Protein AF-A0A0W0GAF7-F1 (afdb_monomer)

Mean predicted aligned error: 12.38 Å

Radius of gyration: 29.53 Å; Cα contacts (8 Å, |Δi|>4): 89; chains: 1; bounding box: 97×41×94 Å

Foldseek 3Di:
DPPVVVVVVVVVVVCVVVVVVVVVLVVLLVVLVVLLVVLCVVLVVVCVQVPDDPVVVVVVVVVVCVPDVPLVVVLVVLVVVLVVVQVVQQVVQWDDDDPPDPDPDTDGDGDLVSVLVSLVVVLVSVVVVVVVVVVVVVVVCVVVCVVCVVPDPPPPDDLVLVVLCCVLVVVLVVVLSVLSVVLSVCSVPDDDPVSSSSVSVSVSSVSNSVSSNVVSNVDSVCDDPDPPGVVVVVVVVVVVVVVVVVVPDPPDDDDDPDDDDDDDDD

Organism: Moniliophthora roreri (NCBI:txid221103)

Structure (mmCIF, N/CA/C/O backbone):
data_AF-A0A0W0GAF7-F1
#
_entry.id   AF-A0A0W0GAF7-F1
#
loop_
_atom_site.group_PDB
_atom_site.id
_atom_site.type_symbol
_atom_site.label_atom_id
_atom_site.label_alt_id
_atom_site.label_comp_id
_atom_site.label_asym_id
_atom_site.label_entity_id
_atom_site.label_seq_id
_atom_site.pdbx_PDB_ins_code
_atom_site.Cartn_x
_atom_site.Cartn_y
_atom_site.Cartn_z
_atom_site.occupancy
_atom_site.B_iso_or_equiv
_atom_site.auth_seq_id
_atom_site.auth_comp_id
_atom_site.auth_asym_id
_atom_site.auth_atom_id
_atom_site.pdbx_PDB_model_num
ATOM 1 N N . MET A 1 1 ? 19.551 -4.944 -51.261 1.00 59.09 1 MET A N 1
ATOM 2 C CA . MET A 1 1 ? 18.229 -5.094 -50.608 1.00 59.09 1 MET A CA 1
ATOM 3 C C . MET A 1 1 ? 18.148 -6.245 -49.596 1.00 59.09 1 MET A C 1
ATOM 5 O O . MET A 1 1 ? 17.250 -6.201 -48.776 1.00 59.09 1 MET A O 1
ATOM 9 N N . SER A 1 2 ? 19.070 -7.224 -49.579 1.00 66.44 2 SER A N 1
ATOM 10 C CA . SER A 1 2 ? 19.041 -8.341 -48.607 1.00 66.44 2 SER A CA 1
ATOM 11 C C . SER A 1 2 ? 19.572 -8.003 -47.202 1.00 66.44 2 SER A C 1
ATOM 13 O O . SER A 1 2 ? 19.164 -8.640 -46.242 1.00 66.44 2 SER A O 1
ATOM 15 N N . ALA A 1 3 ? 20.449 -7.002 -47.063 1.00 67.88 3 ALA A N 1
ATOM 16 C CA . ALA A 1 3 ? 21.105 -6.692 -45.785 1.00 67.88 3 ALA A CA 1
ATOM 17 C C . ALA A 1 3 ? 20.158 -6.105 -44.715 1.00 67.88 3 ALA A C 1
ATOM 19 O O . ALA A 1 3 ? 20.381 -6.297 -43.530 1.00 67.88 3 ALA A O 1
ATOM 20 N N . ASN A 1 4 ? 19.058 -5.452 -45.110 1.00 72.56 4 ASN A N 1
ATOM 21 C CA . ASN A 1 4 ? 18.148 -4.804 -44.155 1.00 72.56 4 ASN A CA 1
ATOM 22 C C . ASN A 1 4 ? 17.212 -5.794 -43.432 1.00 72.56 4 ASN A C 1
ATOM 24 O O . ASN A 1 4 ? 16.549 -5.408 -42.474 1.00 72.56 4 ASN A O 1
ATOM 28 N N . ASN A 1 5 ? 17.110 -7.048 -43.890 1.00 77.19 5 ASN A N 1
ATOM 29 C CA . ASN A 1 5 ? 16.205 -8.030 -43.284 1.00 77.19 5 ASN A CA 1
ATOM 30 C C . ASN A 1 5 ? 16.832 -8.773 -42.098 1.00 77.19 5 ASN A C 1
ATOM 32 O O . ASN A 1 5 ? 16.107 -9.091 -41.158 1.00 77.19 5 ASN A O 1
ATOM 36 N N . GLU A 1 6 ? 18.144 -9.019 -42.105 1.00 81.56 6 GLU A N 1
ATOM 37 C CA . GLU A 1 6 ? 18.820 -9.695 -40.988 1.00 81.56 6 GLU A CA 1
ATOM 38 C C . GLU A 1 6 ? 18.827 -8.817 -39.725 1.00 81.56 6 GLU A C 1
ATOM 40 O O . GLU A 1 6 ? 18.439 -9.292 -38.655 1.00 81.56 6 GLU A O 1
ATOM 45 N N . ASP A 1 7 ? 19.106 -7.515 -39.855 1.00 82.44 7 ASP A N 1
ATOM 46 C CA . ASP A 1 7 ? 19.084 -6.575 -38.720 1.00 82.44 7 ASP A CA 1
ATOM 47 C C . ASP A 1 7 ? 17.707 -6.498 -38.038 1.00 82.44 7 ASP A C 1
ATOM 49 O O . ASP A 1 7 ? 17.604 -6.493 -36.809 1.00 82.44 7 ASP A O 1
ATOM 53 N N . ASN A 1 8 ? 16.619 -6.521 -38.813 1.00 82.62 8 ASN A N 1
ATOM 54 C CA . ASN A 1 8 ? 15.265 -6.465 -38.257 1.00 82.62 8 ASN A CA 1
ATOM 55 C C . ASN A 1 8 ? 14.912 -7.718 -37.440 1.00 82.62 8 ASN A C 1
ATOM 57 O O . ASN A 1 8 ? 14.190 -7.621 -36.445 1.00 82.62 8 ASN A O 1
ATOM 61 N N . THR A 1 9 ? 15.421 -8.892 -37.828 1.00 86.12 9 THR A N 1
ATOM 62 C CA . THR A 1 9 ? 15.160 -10.132 -37.079 1.00 86.12 9 THR A CA 1
ATOM 63 C C . THR A 1 9 ? 15.840 -10.133 -35.712 1.00 86.12 9 THR A C 1
ATOM 65 O O . THR A 1 9 ? 15.199 -10.495 -34.724 1.00 86.12 9 THR A O 1
ATOM 68 N N . ALA A 1 10 ? 17.075 -9.630 -35.622 1.00 87.25 10 ALA A N 1
ATOM 69 C CA . ALA A 1 10 ? 17.793 -9.508 -34.355 1.00 87.25 10 ALA A CA 1
ATOM 70 C C . ALA A 1 10 ? 17.092 -8.536 -33.389 1.00 87.25 10 ALA A C 1
ATOM 72 O O . ALA A 1 10 ? 16.919 -8.843 -32.206 1.00 87.25 10 ALA A O 1
ATOM 73 N N . VAL A 1 11 ? 16.610 -7.395 -33.898 1.00 83.69 11 VAL A N 1
ATOM 74 C CA . VAL A 1 11 ? 15.857 -6.413 -33.098 1.00 83.69 11 VAL A CA 1
ATOM 75 C C . VAL A 1 11 ? 14.548 -7.007 -32.570 1.00 83.69 11 VAL A C 1
ATOM 77 O O . VAL A 1 11 ? 14.232 -6.852 -31.390 1.00 83.69 11 VAL A O 1
ATOM 80 N N . MET A 1 12 ? 13.799 -7.733 -33.405 1.00 82.50 12 MET A N 1
ATOM 81 C CA . MET A 1 12 ? 12.549 -8.378 -32.981 1.00 82.50 12 MET A CA 1
ATOM 82 C C . MET A 1 12 ? 12.784 -9.457 -31.918 1.00 82.50 12 MET A C 1
ATOM 84 O O . MET A 1 12 ? 12.006 -9.568 -30.967 1.00 82.50 12 MET A O 1
ATOM 88 N N . GLN A 1 13 ? 13.876 -10.215 -32.037 1.00 89.19 13 GLN A N 1
ATOM 89 C CA . GLN A 1 13 ? 14.226 -11.258 -31.075 1.00 89.19 13 GLN A CA 1
ATOM 90 C C . GLN A 1 13 ? 14.638 -10.671 -29.715 1.00 89.19 13 GLN A C 1
ATOM 92 O O . GLN A 1 13 ? 14.292 -11.233 -28.675 1.00 89.19 13 GLN A O 1
ATOM 97 N N . ALA A 1 14 ? 15.287 -9.503 -29.707 1.00 84.56 14 ALA A N 1
ATOM 98 C CA . ALA A 1 14 ? 15.596 -8.762 -28.484 1.00 84.56 14 ALA A CA 1
ATOM 99 C C . ALA A 1 14 ? 14.354 -8.114 -27.835 1.00 84.56 14 ALA A C 1
ATOM 101 O O . ALA A 1 14 ? 14.299 -7.966 -26.614 1.00 84.56 14 ALA A O 1
ATOM 102 N N . LEU A 1 15 ? 13.341 -7.744 -28.628 1.00 82.94 15 LEU A N 1
ATOM 103 C CA . LEU A 1 15 ? 12.139 -7.057 -28.142 1.00 82.94 15 LEU A CA 1
ATOM 104 C C . LEU A 1 15 ? 11.087 -8.011 -27.548 1.00 82.94 15 LEU A C 1
ATOM 106 O O . LEU A 1 15 ? 10.334 -7.622 -26.651 1.00 82.94 15 LEU A O 1
ATOM 110 N N . ALA A 1 16 ? 11.045 -9.261 -28.011 1.00 87.31 16 ALA A N 1
ATOM 111 C CA . ALA A 1 16 ? 10.107 -10.283 -27.543 1.00 87.31 16 ALA A CA 1
ATOM 112 C C . ALA A 1 16 ? 10.025 -10.431 -26.002 1.00 87.31 16 ALA A C 1
ATOM 114 O O . ALA A 1 16 ? 8.915 -10.326 -25.468 1.00 87.31 16 ALA A O 1
ATOM 115 N N . PRO A 1 17 ? 11.138 -10.598 -25.251 1.00 85.75 17 PRO A N 1
ATOM 116 C CA . PRO A 1 17 ? 11.069 -10.742 -23.794 1.00 85.75 17 PRO A CA 1
ATOM 117 C C . PRO A 1 17 ? 10.555 -9.476 -23.096 1.00 85.75 17 PRO A C 1
ATOM 119 O O . PRO A 1 17 ? 9.851 -9.562 -22.090 1.00 85.75 17 PRO A O 1
ATOM 122 N N . VAL A 1 18 ? 10.851 -8.293 -23.644 1.00 80.56 18 VAL A N 1
ATOM 123 C CA . VAL A 1 18 ? 10.368 -7.015 -23.100 1.00 80.56 18 VAL A CA 1
ATOM 124 C C . VAL A 1 18 ? 8.848 -6.927 -23.238 1.00 80.56 18 VAL A C 1
ATOM 126 O O . VAL A 1 18 ? 8.156 -6.573 -22.283 1.00 80.56 18 VAL A O 1
ATOM 129 N N . ILE A 1 19 ? 8.305 -7.305 -24.398 1.00 82.75 19 ILE A N 1
ATOM 130 C CA . ILE A 1 19 ? 6.856 -7.305 -24.639 1.00 82.75 19 ILE A CA 1
ATOM 131 C C . ILE A 1 19 ? 6.140 -8.272 -23.688 1.00 82.75 19 ILE A C 1
ATOM 133 O O . ILE A 1 19 ? 5.105 -7.906 -23.123 1.00 82.75 19 ILE A O 1
ATOM 137 N N . GLU A 1 20 ? 6.674 -9.477 -23.467 1.00 85.62 20 GLU A N 1
ATOM 138 C CA . GLU A 1 20 ? 6.085 -10.419 -22.504 1.00 85.62 20 GLU A CA 1
ATOM 139 C C . GLU A 1 20 ? 6.064 -9.862 -21.079 1.00 85.62 20 GLU A C 1
ATOM 141 O O . GLU A 1 20 ? 5.025 -9.923 -20.413 1.00 85.62 20 GLU A O 1
ATOM 146 N N . GLN A 1 21 ? 7.160 -9.240 -20.633 1.00 80.88 21 GLN A N 1
ATOM 147 C CA . GLN A 1 21 ? 7.213 -8.589 -19.323 1.00 80.88 21 GLN A CA 1
ATOM 148 C C . GLN A 1 21 ? 6.141 -7.500 -19.186 1.00 80.88 21 GLN A C 1
ATOM 150 O O . GLN A 1 21 ? 5.447 -7.440 -18.168 1.00 80.88 21 GLN A O 1
ATOM 155 N N . PHE A 1 22 ? 5.935 -6.677 -20.217 1.00 78.19 22 PHE A N 1
ATOM 156 C CA . PHE A 1 22 ? 4.883 -5.655 -20.206 1.00 78.19 22 PHE A CA 1
ATOM 157 C C . PHE A 1 22 ? 3.475 -6.247 -20.146 1.00 78.19 22 PHE A C 1
ATOM 159 O O . PHE A 1 22 ? 2.631 -5.744 -19.397 1.00 78.19 22 PHE A O 1
ATOM 166 N N . ARG A 1 23 ? 3.205 -7.320 -20.899 1.00 82.00 23 ARG A N 1
ATOM 167 C CA . ARG A 1 23 ? 1.908 -8.010 -20.830 1.00 82.00 23 ARG A CA 1
ATOM 168 C C . ARG A 1 23 ? 1.657 -8.531 -19.421 1.00 82.00 23 ARG A C 1
ATOM 170 O O . ARG A 1 23 ? 0.571 -8.307 -18.891 1.00 82.00 23 ARG A O 1
ATOM 177 N N . LEU A 1 24 ? 2.664 -9.134 -18.792 1.00 80.44 24 LEU A N 1
ATOM 178 C CA . LEU A 1 24 ? 2.569 -9.627 -17.420 1.00 80.44 24 LEU A CA 1
ATOM 179 C C . LEU A 1 24 ? 2.264 -8.492 -16.433 1.00 80.44 24 LEU A C 1
ATOM 181 O O . LEU A 1 24 ? 1.328 -8.611 -15.643 1.00 80.44 24 LEU A O 1
ATOM 185 N N . VAL A 1 25 ? 2.968 -7.359 -16.518 1.00 76.62 25 VAL A N 1
ATOM 186 C CA . VAL A 1 25 ? 2.702 -6.182 -15.665 1.00 76.62 25 VAL A CA 1
ATOM 187 C C . VAL A 1 25 ? 1.272 -5.665 -15.854 1.00 76.62 25 VAL A C 1
ATOM 189 O O . VAL A 1 25 ? 0.593 -5.362 -14.871 1.00 76.62 25 VAL A O 1
ATOM 192 N N . ASN A 1 26 ? 0.787 -5.585 -17.094 1.00 77.88 26 ASN A N 1
ATOM 193 C CA . ASN A 1 26 ? -0.573 -5.127 -17.379 1.00 77.88 26 ASN A CA 1
ATOM 194 C C . ASN A 1 26 ? -1.633 -6.087 -16.828 1.00 77.88 26 A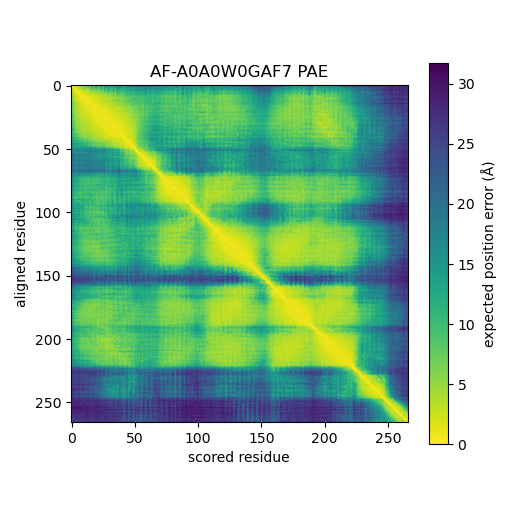SN A C 1
ATOM 196 O O . ASN A 1 26 ? -2.579 -5.631 -16.186 1.00 77.88 26 ASN A O 1
ATOM 200 N N . TYR A 1 27 ? -1.455 -7.401 -16.994 1.00 83.00 27 TYR A N 1
ATOM 201 C CA . TYR A 1 27 ? -2.353 -8.391 -16.395 1.00 83.00 27 TYR A CA 1
ATOM 202 C C . TYR A 1 27 ? -2.365 -8.300 -14.870 1.00 83.00 27 TYR A C 1
ATOM 204 O O . TYR A 1 27 ? -3.435 -8.317 -14.267 1.00 83.00 27 TYR A O 1
ATOM 212 N N . MET A 1 28 ? -1.200 -8.120 -14.247 1.00 79.00 28 MET A N 1
ATOM 213 C CA . MET A 1 28 ? -1.080 -7.960 -12.798 1.00 79.00 28 MET A CA 1
ATOM 214 C C . MET A 1 28 ? -1.778 -6.694 -12.287 1.00 79.00 28 MET A C 1
ATOM 216 O O . MET A 1 28 ? -2.444 -6.728 -11.253 1.00 79.00 28 MET A O 1
ATOM 220 N N . ARG A 1 29 ? -1.694 -5.582 -13.028 1.00 75.69 29 ARG A N 1
ATOM 221 C CA . ARG A 1 29 ? -2.433 -4.349 -12.707 1.00 75.69 29 ARG A CA 1
ATOM 222 C C . ARG A 1 29 ? -3.939 -4.546 -12.813 1.00 75.69 29 ARG A C 1
ATOM 224 O O . ARG A 1 29 ? -4.655 -4.154 -11.898 1.00 75.69 29 ARG A O 1
ATOM 231 N N . ILE A 1 30 ? -4.412 -5.168 -13.892 1.00 79.44 30 ILE A N 1
ATOM 232 C CA . ILE A 1 30 ? -5.839 -5.460 -14.078 1.00 79.44 30 ILE A CA 1
ATOM 233 C C . ILE A 1 30 ? -6.334 -6.395 -12.969 1.00 79.44 30 ILE A C 1
ATOM 235 O O . ILE A 1 30 ? -7.378 -6.130 -12.382 1.00 79.44 30 ILE A O 1
ATOM 239 N N . ALA A 1 31 ? -5.566 -7.432 -12.622 1.00 83.94 31 ALA A N 1
ATOM 240 C CA . ALA A 1 31 ? -5.897 -8.353 -11.537 1.00 83.94 31 ALA A CA 1
ATOM 241 C C . ALA A 1 31 ? -5.992 -7.637 -10.182 1.00 83.94 31 ALA A C 1
ATOM 243 O O . ALA A 1 31 ? -6.938 -7.860 -9.432 1.00 83.94 31 ALA A O 1
ATOM 244 N N . ALA A 1 32 ? -5.060 -6.735 -9.877 1.00 75.69 32 ALA A N 1
ATOM 245 C CA . ALA A 1 32 ? -5.105 -5.953 -8.647 1.00 75.69 32 ALA A CA 1
ATOM 246 C C . ALA A 1 32 ? -6.282 -4.965 -8.608 1.00 75.69 32 ALA A C 1
ATOM 248 O O . ALA A 1 32 ? -6.920 -4.822 -7.567 1.00 75.69 32 ALA A O 1
ATOM 249 N N . VAL A 1 33 ? -6.606 -4.314 -9.731 1.00 75.81 33 VAL A N 1
ATOM 250 C CA . VAL A 1 33 ? -7.801 -3.461 -9.842 1.00 75.81 33 VAL A CA 1
ATOM 251 C C . VAL A 1 33 ? -9.069 -4.293 -9.670 1.00 75.81 33 VAL A C 1
ATOM 253 O O . VAL A 1 33 ? -9.976 -3.866 -8.965 1.00 75.81 33 VAL A O 1
ATOM 256 N N . ALA A 1 34 ? -9.123 -5.493 -10.249 1.00 84.69 34 ALA A N 1
ATOM 257 C CA . ALA A 1 34 ? -10.242 -6.410 -10.076 1.00 84.69 34 ALA A CA 1
ATOM 258 C C . ALA A 1 34 ? -10.380 -6.877 -8.619 1.00 84.69 34 ALA A C 1
ATOM 260 O O . ALA A 1 34 ? -11.492 -6.905 -8.103 1.00 84.69 34 ALA A O 1
ATOM 261 N N . LEU A 1 35 ? -9.272 -7.177 -7.931 1.00 77.31 35 LEU A N 1
ATOM 262 C CA . LEU A 1 35 ? -9.274 -7.497 -6.498 1.00 77.31 35 LEU A CA 1
ATOM 263 C C . LEU A 1 35 ? -9.774 -6.324 -5.653 1.00 77.31 35 LEU A C 1
ATOM 265 O O . LEU A 1 35 ? -10.552 -6.535 -4.730 1.00 77.31 35 LEU A O 1
ATOM 269 N N . LEU A 1 36 ? -9.360 -5.100 -5.980 1.00 74.44 36 LEU A N 1
ATOM 270 C CA . LEU A 1 36 ? -9.808 -3.894 -5.289 1.00 74.44 36 LEU A CA 1
ATOM 271 C C . LEU A 1 36 ? -11.297 -3.631 -5.546 1.00 74.44 36 LEU A C 1
ATOM 273 O O . LEU A 1 36 ? -12.041 -3.356 -4.612 1.00 74.44 36 LEU A O 1
ATOM 277 N N . ALA A 1 37 ? -11.756 -3.776 -6.789 1.00 78.25 37 ALA A N 1
ATOM 278 C CA . ALA A 1 37 ? -13.170 -3.666 -7.137 1.00 78.25 37 ALA A CA 1
ATOM 279 C C . ALA A 1 37 ? -14.010 -4.745 -6.440 1.00 78.25 37 ALA A C 1
ATOM 281 O O . ALA A 1 37 ? -15.094 -4.449 -5.945 1.00 78.25 37 ALA A O 1
ATOM 282 N N . TYR A 1 38 ? -13.497 -5.974 -6.354 1.00 82.31 38 TYR A N 1
ATOM 283 C CA . TYR A 1 38 ? -14.130 -7.064 -5.620 1.00 82.31 38 TYR A CA 1
ATOM 284 C C . TYR A 1 38 ? -14.204 -6.766 -4.119 1.00 82.31 38 TYR A C 1
ATOM 286 O O . TYR A 1 38 ? -15.260 -6.956 -3.527 1.00 82.31 38 TYR A O 1
ATOM 294 N N . ASP A 1 39 ? -13.127 -6.258 -3.511 1.00 77.06 39 ASP A N 1
ATOM 295 C CA . ASP A 1 39 ? -13.095 -5.863 -2.095 1.00 77.06 39 ASP A CA 1
ATOM 296 C C . ASP A 1 39 ? -14.105 -4.742 -1.798 1.00 77.06 39 ASP A C 1
ATOM 298 O O . ASP A 1 39 ? -14.891 -4.849 -0.857 1.00 77.06 39 ASP A O 1
ATOM 302 N N . ILE A 1 40 ? -14.170 -3.718 -2.657 1.00 75.19 40 ILE A N 1
ATOM 303 C CA . ILE A 1 40 ? -15.195 -2.668 -2.573 1.00 75.19 40 ILE A CA 1
ATOM 304 C C . ILE A 1 40 ? -16.590 -3.280 -2.693 1.00 75.19 40 ILE A C 1
ATOM 306 O O . ILE A 1 40 ? -17.456 -2.963 -1.885 1.00 75.19 40 ILE A O 1
ATOM 310 N N . TRP A 1 41 ? -16.811 -4.175 -3.659 1.00 84.88 41 TRP A N 1
ATOM 311 C CA . TRP A 1 41 ? -18.112 -4.803 -3.883 1.00 84.88 41 TRP A CA 1
ATOM 312 C C . TRP A 1 41 ? -18.583 -5.603 -2.664 1.00 84.88 41 TRP A C 1
ATOM 314 O O . TRP A 1 41 ? -19.700 -5.401 -2.195 1.00 84.88 41 TRP A O 1
ATOM 324 N N . ILE A 1 42 ? -17.741 -6.484 -2.111 1.00 79.75 42 ILE A N 1
ATOM 325 C CA . ILE A 1 42 ? -18.115 -7.293 -0.936 1.00 79.75 42 ILE A CA 1
ATOM 326 C C . ILE A 1 42 ? -18.315 -6.438 0.322 1.00 79.75 42 ILE A C 1
ATOM 328 O O . ILE A 1 42 ? -19.050 -6.834 1.227 1.00 79.75 42 ILE A O 1
ATOM 332 N N . MET A 1 43 ? -17.649 -5.283 0.403 1.00 73.06 43 MET A N 1
ATOM 333 C CA . MET A 1 43 ? -17.798 -4.341 1.513 1.00 73.06 43 MET A CA 1
ATOM 334 C C . MET A 1 43 ? -19.030 -3.460 1.355 1.00 73.06 43 MET A C 1
ATOM 336 O O . MET A 1 43 ? -19.621 -3.081 2.364 1.00 73.06 43 MET A O 1
ATOM 340 N N . PHE A 1 44 ? -19.441 -3.172 0.122 1.00 79.81 44 PHE A N 1
ATOM 341 C CA . PHE A 1 44 ? -20.529 -2.250 -0.173 1.00 79.81 44 PHE A CA 1
ATOM 342 C C . PHE A 1 44 ? -21.843 -2.674 0.491 1.00 79.81 44 PHE A C 1
ATOM 344 O O . PHE A 1 44 ? -22.485 -1.851 1.140 1.00 79.81 44 PHE A O 1
ATOM 351 N N . ASP A 1 45 ? -22.197 -3.962 0.437 1.00 79.00 45 ASP A N 1
ATOM 352 C CA . ASP A 1 45 ? -23.419 -4.479 1.074 1.00 79.00 45 ASP A CA 1
ATOM 353 C C . AS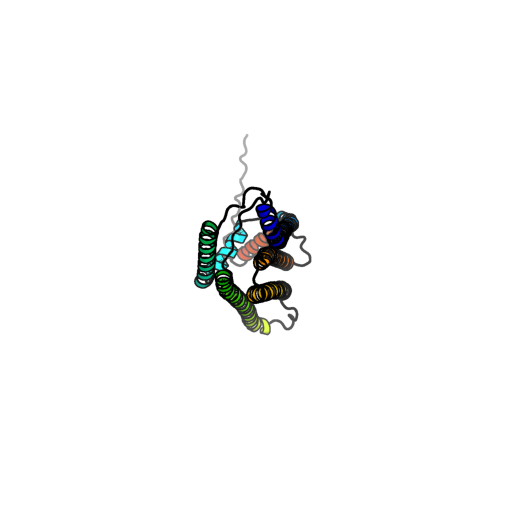P A 1 45 ? -23.397 -4.308 2.600 1.00 79.00 45 ASP A C 1
ATOM 355 O O . ASP A 1 45 ? -24.395 -3.932 3.223 1.00 79.00 45 ASP A O 1
ATOM 359 N N . LEU A 1 46 ? -22.234 -4.537 3.216 1.00 70.44 46 LEU A N 1
ATOM 360 C CA . LEU A 1 46 ? -22.050 -4.342 4.652 1.00 70.44 46 LEU A CA 1
ATOM 361 C C . LEU A 1 46 ? -22.127 -2.852 4.994 1.00 70.44 46 LEU A C 1
ATOM 363 O O . LEU A 1 46 ? -22.848 -2.474 5.913 1.00 70.44 46 LEU A O 1
ATOM 367 N N . GLU A 1 47 ? -21.430 -1.989 4.258 1.00 69.50 47 GLU A N 1
ATOM 368 C CA . GLU A 1 47 ? -21.430 -0.544 4.498 1.00 69.50 47 GLU A CA 1
ATOM 369 C C . GLU A 1 47 ? -22.806 0.093 4.310 1.00 69.50 47 GLU A C 1
ATOM 371 O O . GLU A 1 47 ? -23.183 0.957 5.107 1.00 69.50 47 GLU A O 1
ATOM 376 N N . PHE A 1 48 ? -23.579 -0.369 3.327 1.00 76.81 48 PHE A N 1
ATOM 377 C CA . PHE A 1 48 ? -24.944 0.093 3.104 1.00 76.81 48 PHE A CA 1
ATOM 378 C C . PHE A 1 48 ? -25.873 -0.349 4.240 1.00 76.81 48 PHE A C 1
ATOM 380 O O . PHE A 1 48 ? -26.633 0.461 4.774 1.00 76.81 48 PHE A O 1
ATOM 387 N N . SER A 1 49 ? -25.742 -1.599 4.700 1.00 71.38 49 SER A N 1
ATOM 388 C CA . SER A 1 49 ? -26.479 -2.097 5.869 1.00 71.38 49 SER A CA 1
ATOM 389 C C . SER A 1 49 ? -26.105 -1.353 7.159 1.00 71.38 49 SER A C 1
ATOM 391 O O . SER A 1 49 ? -26.947 -1.174 8.039 1.00 71.38 49 SER A O 1
ATOM 393 N N . TYR A 1 50 ? -24.857 -0.887 7.265 1.00 63.41 50 TYR A N 1
ATOM 394 C CA . TYR A 1 50 ? -24.358 -0.054 8.356 1.00 63.41 50 TYR A CA 1
ATOM 395 C C . TYR A 1 50 ? -24.473 1.450 8.077 1.00 63.41 50 TYR A C 1
ATOM 397 O O . TYR A 1 50 ? -23.808 2.207 8.785 1.00 63.41 50 TYR A O 1
ATOM 405 N N . GLY A 1 51 ? -25.383 1.905 7.204 1.00 63.34 51 GLY A N 1
ATOM 406 C CA . GLY A 1 51 ? -25.826 3.307 7.120 1.00 63.34 51 GLY A CA 1
ATOM 407 C C . GLY A 1 51 ? -24.663 4.284 6.988 1.00 63.34 51 GLY A C 1
ATOM 408 O O . GLY A 1 51 ? -24.242 4.949 7.934 1.00 63.34 51 GLY A O 1
ATOM 409 N N . PHE A 1 52 ? -24.105 4.330 5.788 1.00 65.75 52 PHE A N 1
ATOM 410 C CA . PHE A 1 52 ? -22.943 5.136 5.455 1.00 65.75 52 PHE A CA 1
ATOM 411 C C . PHE A 1 52 ? -23.150 6.628 5.791 1.00 65.75 52 PHE A C 1
ATOM 413 O O . PHE A 1 52 ? -23.820 7.359 5.066 1.00 65.75 52 PHE A O 1
ATOM 420 N N . SER A 1 53 ? -22.553 7.098 6.892 1.00 65.50 53 SER A N 1
ATOM 421 C CA . SER A 1 53 ? -22.485 8.522 7.231 1.00 65.50 53 SER A CA 1
ATOM 422 C C . SER A 1 53 ? -21.053 9.021 7.066 1.00 65.50 53 SER A C 1
ATOM 424 O O . SER A 1 53 ? -20.197 8.838 7.938 1.00 65.50 53 SER A O 1
ATOM 426 N N . LEU A 1 54 ? -20.802 9.677 5.930 1.00 61.47 54 LEU A N 1
ATOM 427 C CA . LEU A 1 54 ? -19.537 10.334 5.565 1.00 61.47 54 LEU A CA 1
ATOM 428 C C . LEU A 1 54 ? -18.999 11.253 6.682 1.00 61.47 54 LEU A C 1
ATOM 430 O O . LEU A 1 54 ? -17.790 11.375 6.877 1.00 61.47 54 LEU A O 1
ATOM 434 N N . SER A 1 55 ? -19.908 11.846 7.461 1.00 66.69 55 SER A N 1
ATOM 435 C CA . SER A 1 55 ? -19.611 12.714 8.605 1.00 66.69 55 SER A CA 1
ATOM 436 C C . SER A 1 55 ? -18.777 12.017 9.691 1.00 66.69 55 SER A C 1
ATOM 438 O O . SER A 1 55 ? -17.869 12.626 10.263 1.00 66.69 55 SER A O 1
ATOM 440 N N . SER A 1 56 ? -19.023 10.729 9.954 1.00 63.22 56 SER A N 1
ATOM 441 C CA . SER A 1 56 ? -18.379 10.032 11.073 1.00 63.22 56 SER A CA 1
ATOM 442 C C . SER A 1 56 ? -16.920 9.662 10.778 1.00 63.22 56 SER A C 1
ATOM 444 O O . SER A 1 56 ? -16.082 9.686 11.682 1.00 63.22 56 SER A O 1
ATOM 446 N N . TYR A 1 57 ? -16.596 9.373 9.513 1.00 61.94 57 TYR A N 1
ATOM 447 C CA . TYR A 1 57 ? -15.221 9.104 9.079 1.00 61.94 57 TYR A C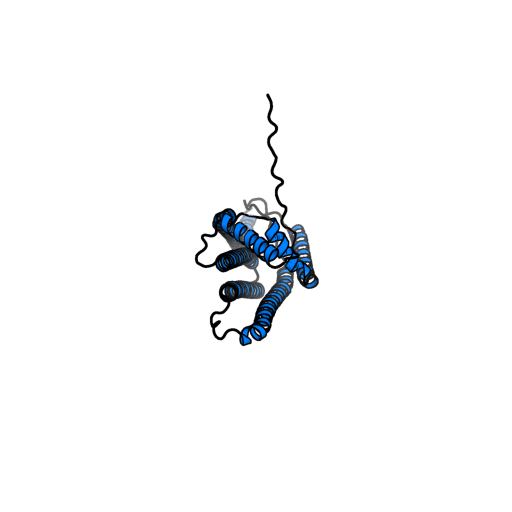A 1
ATOM 448 C C . TYR A 1 57 ? -14.362 10.366 9.096 1.00 61.94 57 TYR A C 1
ATOM 450 O O . TYR A 1 57 ? -13.235 10.328 9.589 1.00 61.94 57 TYR A O 1
ATOM 458 N N . ALA A 1 58 ? -14.910 11.491 8.626 1.00 62.22 58 ALA A N 1
ATOM 459 C CA . ALA A 1 58 ? -14.206 12.769 8.626 1.00 62.22 58 ALA A CA 1
ATOM 460 C C . ALA A 1 58 ? -13.781 13.182 10.046 1.00 62.22 58 ALA A C 1
ATOM 462 O O . ALA A 1 58 ? -12.638 13.583 10.245 1.00 62.22 58 ALA A O 1
ATOM 463 N N . SER A 1 59 ? -14.657 13.003 11.044 1.00 60.88 59 SER A N 1
ATOM 464 C CA . SER A 1 59 ? -14.357 13.332 12.446 1.00 60.88 59 SER A CA 1
ATOM 465 C C . SER A 1 59 ? -13.230 12.476 13.037 1.00 60.88 59 SER A C 1
ATOM 467 O O . SER A 1 59 ? -12.320 13.014 13.667 1.00 60.88 59 SER A O 1
ATOM 469 N N . SER A 1 60 ? -13.235 11.158 12.801 1.00 61.31 60 SER A N 1
ATOM 470 C CA . SER A 1 60 ? -12.163 10.277 13.295 1.00 61.31 60 SER A CA 1
ATOM 471 C C . SER A 1 60 ? -10.829 10.527 12.591 1.00 61.31 60 SER A C 1
ATOM 473 O O . SER A 1 60 ? -9.785 10.518 13.241 1.00 61.31 60 SER A O 1
ATOM 475 N N . PHE A 1 61 ? -10.856 10.801 11.284 1.00 56.62 61 PHE A N 1
ATOM 476 C CA . PHE A 1 61 ? -9.651 11.124 10.524 1.00 56.62 61 PHE A CA 1
ATOM 477 C C . PHE A 1 61 ? -9.045 12.459 10.978 1.00 56.62 61 PHE A C 1
ATOM 479 O O . PHE A 1 61 ? -7.848 12.534 11.250 1.00 56.62 61 PHE A O 1
ATOM 486 N N . LEU A 1 62 ? -9.880 13.487 11.167 1.00 58.41 62 LEU A N 1
ATOM 487 C CA . LEU A 1 62 ? -9.466 14.782 11.714 1.00 58.41 62 LEU A CA 1
ATOM 488 C C . LEU A 1 62 ? -8.874 14.659 13.124 1.00 58.41 62 LEU A C 1
ATOM 490 O O . LEU A 1 62 ? -7.897 15.336 13.425 1.00 58.41 62 LEU A O 1
ATOM 494 N N . PHE A 1 63 ? -9.406 13.777 13.974 1.00 59.62 63 PHE A N 1
ATOM 495 C CA . PHE A 1 63 ? -8.897 13.594 15.338 1.00 59.62 63 PHE A CA 1
ATOM 496 C C . PHE A 1 63 ? -7.484 12.987 15.373 1.00 59.62 63 PHE A C 1
ATOM 498 O O . PHE A 1 63 ? -6.644 13.400 16.176 1.00 59.62 63 PHE A O 1
ATOM 505 N N . VAL A 1 64 ? -7.200 12.040 14.472 1.00 58.47 64 VAL A N 1
ATOM 506 C CA . VAL A 1 64 ? -5.858 11.452 14.315 1.00 58.47 64 VAL A CA 1
ATOM 507 C C . VAL A 1 64 ? -4.882 12.474 13.727 1.00 58.47 64 VAL A C 1
ATOM 509 O O . VAL A 1 64 ? -3.755 12.578 14.201 1.00 58.47 64 VAL A O 1
ATOM 512 N N . VAL A 1 65 ? -5.320 13.276 12.752 1.00 57.25 65 VAL A N 1
ATOM 513 C CA . VAL A 1 65 ? -4.489 14.335 12.155 1.00 57.25 65 VAL A CA 1
ATOM 514 C C . VAL A 1 65 ? -4.205 15.465 13.150 1.00 57.25 65 VAL A C 1
ATOM 516 O O . VAL A 1 65 ? -3.122 16.036 13.129 1.00 57.25 65 VAL A O 1
ATOM 519 N N . SER A 1 66 ? -5.139 15.777 14.051 1.00 58.78 66 SER A N 1
ATOM 520 C CA . SER A 1 66 ? -5.026 16.936 14.943 1.00 58.78 66 SER A CA 1
ATOM 521 C C . SER A 1 66 ? -4.121 16.725 16.159 1.00 58.78 66 SER A C 1
ATOM 523 O O . SER A 1 66 ? -3.744 17.716 16.781 1.00 58.78 66 SER A O 1
ATOM 525 N N . THR A 1 67 ? -3.813 15.484 16.549 1.00 60.03 67 THR A N 1
ATOM 526 C CA . THR A 1 67 ? -3.094 15.229 17.811 1.00 60.03 67 THR A CA 1
ATOM 527 C C . THR A 1 67 ? -1.576 15.149 17.667 1.00 60.03 67 THR A C 1
ATOM 529 O O . THR A 1 67 ? -0.904 15.452 18.642 1.00 60.03 67 THR A O 1
ATOM 532 N N . ASP A 1 68 ? -1.042 14.846 16.477 1.00 61.53 68 ASP A N 1
ATOM 533 C CA . ASP A 1 68 ? 0.404 14.804 16.187 1.00 61.53 68 ASP A CA 1
ATOM 534 C C . ASP A 1 68 ? 0.654 15.112 14.686 1.00 61.53 68 ASP A C 1
ATOM 536 O O . ASP A 1 68 ? 1.121 14.271 13.917 1.00 61.53 68 ASP A O 1
ATOM 540 N N . ALA A 1 69 ? 0.264 16.312 14.235 1.00 62.59 69 ALA A N 1
ATOM 541 C CA . ALA A 1 69 ? 0.156 16.676 12.813 1.00 62.59 69 ALA A CA 1
ATOM 542 C C . ALA A 1 69 ? 1.490 16.789 12.045 1.00 62.59 69 ALA A C 1
ATOM 544 O O . ALA A 1 69 ? 1.491 16.748 10.816 1.00 62.59 69 ALA A O 1
ATOM 545 N N . GLU A 1 70 ? 2.626 16.942 12.728 1.00 71.81 70 GLU A N 1
ATOM 546 C CA . GLU A 1 70 ? 3.887 17.303 12.061 1.00 71.81 70 GLU A CA 1
ATOM 547 C C . GLU A 1 70 ? 4.515 16.134 11.289 1.00 71.81 70 GLU A C 1
ATOM 549 O O . GLU A 1 70 ? 4.938 16.285 10.144 1.00 71.81 70 GLU A O 1
ATOM 554 N N . ILE A 1 71 ? 4.516 14.938 11.877 1.00 71.12 71 ILE A N 1
ATOM 555 C CA . ILE A 1 71 ? 5.122 13.740 11.282 1.00 71.12 71 ILE A CA 1
ATOM 556 C C . ILE A 1 71 ? 4.368 13.252 10.025 1.00 71.12 71 ILE A C 1
ATOM 558 O O . ILE A 1 71 ? 5.023 13.011 9.006 1.00 71.12 71 ILE A O 1
ATOM 562 N N . PRO A 1 72 ? 3.022 13.111 10.020 1.00 71.31 72 PRO A N 1
ATOM 563 C CA . PRO A 1 72 ? 2.310 12.616 8.840 1.00 71.31 72 PRO A CA 1
ATOM 564 C C . PRO A 1 72 ? 2.345 13.604 7.668 1.00 71.31 72 PRO A C 1
ATOM 566 O O . PRO A 1 72 ? 2.278 13.186 6.512 1.00 71.31 72 PRO A O 1
ATOM 569 N N . LEU A 1 73 ? 2.473 14.906 7.940 1.00 77.75 73 LEU A N 1
ATOM 570 C CA . LEU A 1 73 ? 2.480 15.936 6.903 1.00 77.75 73 LEU A CA 1
ATOM 571 C C . LEU A 1 73 ? 3.811 15.964 6.141 1.00 77.75 73 LEU A C 1
ATOM 573 O O . LEU A 1 73 ? 3.807 16.127 4.921 1.00 77.75 73 LEU A O 1
ATOM 577 N N . VAL A 1 74 ? 4.932 15.716 6.827 1.00 80.81 74 VAL A N 1
ATOM 578 C CA . VAL A 1 74 ? 6.251 15.561 6.189 1.00 80.81 74 VAL A CA 1
ATOM 579 C C . VAL A 1 74 ? 6.287 14.329 5.284 1.00 80.81 74 VAL A C 1
ATOM 581 O O . VAL A 1 74 ? 6.752 14.432 4.151 1.00 80.81 74 VAL A O 1
ATOM 584 N N . ASP A 1 75 ? 5.760 13.187 5.737 1.00 77.50 75 ASP A N 1
ATOM 585 C CA . ASP A 1 75 ? 5.738 11.951 4.935 1.00 77.50 75 ASP A CA 1
ATOM 586 C C . ASP A 1 75 ? 4.818 12.094 3.707 1.00 77.50 75 ASP A C 1
ATOM 588 O O . ASP A 1 75 ? 5.172 11.702 2.593 1.00 77.50 75 ASP A O 1
ATOM 592 N N . LEU A 1 76 ? 3.669 12.762 3.875 1.00 78.88 76 LEU A N 1
ATOM 593 C CA . LEU A 1 76 ? 2.771 13.092 2.767 1.00 78.88 76 LEU A CA 1
ATOM 594 C C . LEU A 1 76 ? 3.433 14.042 1.760 1.00 78.88 76 LEU A C 1
ATOM 596 O O . LEU A 1 76 ? 3.364 13.800 0.554 1.00 78.88 76 LEU A O 1
ATOM 600 N N . ALA A 1 77 ? 4.084 15.107 2.234 1.00 83.88 77 ALA A N 1
ATOM 601 C CA . ALA A 1 77 ? 4.771 16.069 1.377 1.00 83.88 77 ALA A CA 1
ATOM 602 C C . ALA A 1 77 ? 5.945 15.423 0.627 1.00 83.88 77 ALA A C 1
ATOM 604 O O . ALA A 1 77 ? 6.101 15.648 -0.574 1.00 83.88 77 ALA A O 1
ATOM 605 N N . ALA A 1 78 ? 6.728 14.573 1.298 1.00 81.81 78 ALA A N 1
ATOM 606 C CA . ALA A 1 78 ? 7.804 13.806 0.678 1.00 81.81 78 ALA A CA 1
ATOM 607 C C . ALA A 1 78 ? 7.260 12.843 -0.389 1.00 81.81 78 ALA A C 1
ATOM 609 O O . ALA A 1 78 ? 7.764 12.819 -1.514 1.00 81.81 78 ALA A O 1
ATOM 610 N N . GLY A 1 79 ? 6.186 12.109 -0.080 1.00 79.75 79 GLY A N 1
ATOM 611 C CA . GLY A 1 79 ? 5.524 11.212 -1.027 1.00 79.75 79 GLY A CA 1
ATOM 612 C C . GLY A 1 79 ? 4.974 11.942 -2.257 1.00 79.75 79 GLY A C 1
ATOM 613 O O . GLY A 1 79 ? 5.188 11.498 -3.389 1.00 79.75 79 GLY A O 1
ATOM 614 N N . LEU A 1 80 ? 4.320 13.091 -2.057 1.00 83.06 80 LEU A N 1
ATOM 615 C CA . LEU A 1 80 ? 3.829 13.940 -3.146 1.00 83.06 80 LEU A CA 1
ATOM 616 C C . LEU A 1 80 ? 4.979 14.509 -3.981 1.00 83.06 80 LEU A C 1
ATOM 618 O O . LEU A 1 80 ? 4.923 14.444 -5.208 1.00 83.06 80 LEU A O 1
ATOM 622 N N . GLY A 1 81 ? 6.039 15.004 -3.340 1.00 87.06 81 GLY A N 1
ATOM 623 C CA . GLY A 1 81 ? 7.225 15.521 -4.021 1.00 87.06 81 GLY A CA 1
ATOM 624 C C . GLY A 1 81 ? 7.874 14.469 -4.918 1.00 87.06 81 GLY A C 1
ATOM 625 O O . GLY A 1 81 ? 8.107 14.724 -6.100 1.00 87.06 81 GLY A O 1
ATOM 626 N N . VAL A 1 82 ? 8.081 13.255 -4.399 1.00 82.25 82 VAL A N 1
ATOM 627 C CA . VAL A 1 82 ? 8.612 12.129 -5.183 1.00 82.25 82 VAL A CA 1
ATOM 628 C C . VAL A 1 82 ? 7.677 11.773 -6.341 1.00 82.25 82 VAL A C 1
ATOM 630 O O . VAL A 1 82 ? 8.147 11.586 -7.462 1.00 82.25 82 VAL A O 1
ATOM 633 N N . SER A 1 83 ? 6.362 11.724 -6.111 1.00 81.44 83 SER A N 1
ATOM 634 C CA . SER A 1 83 ? 5.374 11.433 -7.160 1.00 81.44 83 SER A CA 1
ATOM 635 C C . SER A 1 83 ? 5.413 12.458 -8.302 1.00 81.44 83 SER A C 1
ATOM 637 O O . SER A 1 83 ? 5.416 12.088 -9.481 1.00 81.44 83 SER A O 1
ATOM 639 N N . ILE A 1 84 ? 5.522 13.749 -7.970 1.00 87.31 84 ILE A N 1
ATOM 640 C CA . ILE A 1 84 ? 5.645 14.834 -8.953 1.00 87.31 84 ILE A CA 1
ATOM 641 C C . ILE A 1 84 ? 6.952 14.695 -9.739 1.00 87.31 84 ILE A C 1
ATOM 643 O O . ILE A 1 84 ? 6.925 14.725 -10.969 1.00 87.31 84 ILE A O 1
ATOM 647 N N . VAL A 1 85 ? 8.084 14.489 -9.056 1.00 88.00 85 VAL A N 1
ATOM 648 C CA . VAL A 1 85 ? 9.397 14.322 -9.705 1.00 88.00 85 VAL A CA 1
ATOM 649 C C . VAL A 1 85 ? 9.390 13.124 -10.651 1.00 88.00 85 VAL A C 1
ATOM 651 O O . VAL A 1 85 ? 9.833 13.253 -11.793 1.00 88.00 85 VAL A O 1
ATOM 654 N N . ILE A 1 86 ? 8.835 11.987 -10.221 1.00 82.19 86 ILE A N 1
ATOM 655 C CA . ILE A 1 86 ? 8.682 10.797 -11.065 1.00 82.19 86 ILE A CA 1
ATOM 656 C C . ILE A 1 86 ? 7.821 11.125 -12.284 1.00 82.19 86 ILE A C 1
ATOM 658 O O . ILE A 1 86 ? 8.223 10.811 -13.398 1.00 82.19 86 ILE A O 1
ATOM 662 N N . THR A 1 87 ? 6.683 11.800 -12.112 1.00 80.25 87 THR A N 1
ATOM 663 C CA . THR A 1 87 ? 5.790 12.156 -13.227 1.00 80.25 87 THR A CA 1
ATOM 664 C C . THR A 1 87 ? 6.483 13.062 -14.246 1.00 80.25 87 THR A C 1
ATOM 666 O O . THR A 1 87 ? 6.424 12.793 -15.446 1.00 80.25 87 THR A O 1
ATOM 669 N N . VAL A 1 88 ? 7.202 14.090 -13.785 1.00 88.44 88 VAL A N 1
ATOM 670 C CA . VAL A 1 88 ? 7.973 14.995 -14.654 1.00 88.44 88 VAL A CA 1
ATOM 671 C C . VAL A 1 88 ? 9.090 14.244 -15.382 1.00 88.44 88 VAL A C 1
ATOM 673 O O . VAL A 1 88 ? 9.336 14.493 -16.563 1.00 88.44 88 VAL A O 1
ATOM 676 N N . HIS A 1 89 ? 9.765 13.307 -14.712 1.00 84.50 89 HIS A N 1
ATOM 677 C CA . HIS A 1 89 ? 10.773 12.469 -15.357 1.00 84.50 89 HIS A CA 1
ATOM 678 C C . HIS A 1 89 ? 10.171 11.534 -16.400 1.00 84.50 89 HIS A C 1
ATOM 680 O O . HIS A 1 89 ? 10.688 11.484 -17.512 1.00 84.50 89 HIS A O 1
ATOM 686 N N . LEU A 1 90 ? 9.061 10.864 -16.083 1.00 81.25 90 LEU A N 1
ATOM 687 C CA . LEU A 1 90 ? 8.354 9.991 -17.018 1.00 81.25 90 LEU A CA 1
ATOM 688 C C . LEU A 1 90 ? 7.931 10.765 -18.269 1.00 81.25 90 LEU A C 1
ATOM 690 O O . LEU A 1 90 ? 8.155 10.289 -19.373 1.00 81.25 90 LEU A O 1
ATOM 694 N N . GLN A 1 91 ? 7.400 11.983 -18.119 1.00 84.94 91 GLN A N 1
ATOM 695 C CA . GLN A 1 91 ? 7.021 12.827 -19.258 1.00 84.94 91 GLN A CA 1
ATOM 696 C C . GLN A 1 91 ? 8.199 13.160 -20.180 1.00 84.94 91 GLN A C 1
ATOM 698 O O . GLN A 1 91 ? 8.015 13.244 -21.391 1.00 84.94 91 GLN A O 1
ATOM 703 N N . ARG A 1 92 ? 9.404 13.338 -19.628 1.00 84.94 92 ARG A N 1
ATOM 704 C CA . ARG A 1 92 ? 10.609 13.640 -20.417 1.00 84.94 92 ARG A CA 1
ATOM 705 C C . ARG A 1 92 ? 11.238 12.409 -21.067 1.00 84.94 92 ARG A C 1
ATOM 707 O O . ARG A 1 92 ? 11.968 12.57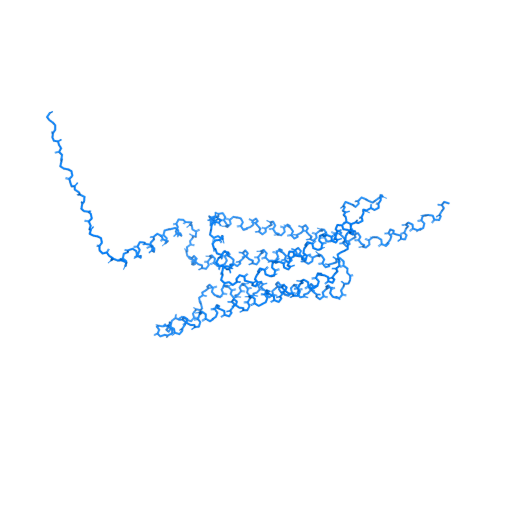1 -22.037 1.00 84.94 92 ARG A O 1
ATOM 714 N N . THR A 1 93 ? 10.994 11.210 -20.539 1.00 80.69 93 THR A N 1
ATOM 715 C CA . THR A 1 93 ? 11.585 9.957 -21.043 1.00 80.69 93 THR A CA 1
ATOM 716 C C . THR A 1 93 ? 10.632 9.125 -21.895 1.00 80.69 93 THR A C 1
ATOM 718 O O . THR A 1 93 ? 11.050 8.106 -22.447 1.00 80.69 93 THR A O 1
ATOM 721 N N . VAL A 1 94 ? 9.373 9.554 -22.048 1.00 81.94 94 VAL A N 1
ATOM 722 C CA . VAL A 1 94 ? 8.417 8.901 -22.945 1.00 81.94 94 VAL A CA 1
ATOM 723 C C . VAL A 1 94 ? 8.937 8.958 -24.375 1.00 81.94 94 VAL A C 1
ATOM 725 O O . VAL A 1 94 ? 9.001 10.014 -25.000 1.00 81.94 94 VAL A O 1
ATOM 728 N N . SER A 1 95 ? 9.262 7.785 -24.903 1.00 78.25 95 SER A N 1
ATOM 729 C CA . SER A 1 95 ? 9.536 7.595 -26.323 1.00 78.25 95 SER A CA 1
ATOM 730 C C . SER A 1 95 ? 8.295 7.007 -26.987 1.00 78.25 95 SER A C 1
ATOM 732 O O . SER A 1 95 ? 7.693 6.062 -26.467 1.00 78.25 95 SER A O 1
ATOM 734 N N . HIS A 1 96 ? 7.891 7.574 -28.127 1.00 75.31 96 HIS A N 1
ATOM 735 C CA . HIS A 1 96 ? 6.816 7.006 -28.936 1.00 75.31 96 HIS A CA 1
ATOM 736 C C . HIS A 1 96 ? 7.227 5.623 -29.447 1.00 75.31 96 HIS A C 1
ATOM 738 O O . HIS A 1 96 ? 8.373 5.418 -29.848 1.00 75.31 96 HIS A O 1
ATOM 744 N N . ALA A 1 97 ? 6.289 4.673 -29.422 1.00 75.56 97 ALA A N 1
ATOM 745 C CA . ALA A 1 97 ? 6.526 3.349 -29.975 1.00 75.56 97 ALA A CA 1
ATOM 746 C C . ALA A 1 97 ? 6.879 3.461 -31.474 1.00 75.56 97 ALA A C 1
ATOM 748 O O . ALA A 1 97 ? 6.255 4.258 -32.185 1.00 75.56 97 ALA A O 1
ATOM 749 N N . PRO A 1 98 ? 7.867 2.694 -31.966 1.00 74.56 98 PRO A N 1
ATOM 750 C CA . PRO A 1 98 ? 8.227 2.703 -33.377 1.00 74.56 98 PRO A CA 1
ATOM 751 C C . PRO A 1 98 ? 7.030 2.299 -34.252 1.00 74.56 98 PRO A C 1
ATOM 753 O O . PRO A 1 98 ? 6.243 1.415 -33.905 1.00 74.56 98 PRO A O 1
ATOM 756 N N . ILE A 1 99 ? 6.894 2.971 -35.397 1.00 77.31 99 ILE A N 1
ATOM 757 C CA . ILE A 1 99 ? 5.811 2.751 -36.363 1.00 77.31 99 ILE A CA 1
ATOM 758 C C . ILE A 1 99 ? 5.903 1.312 -36.890 1.00 77.31 99 ILE A C 1
ATOM 760 O O . ILE A 1 99 ? 6.942 0.908 -37.403 1.00 77.31 99 ILE A O 1
ATOM 764 N N . GLY A 1 100 ? 4.812 0.546 -36.780 1.00 79.75 100 GLY A N 1
ATOM 765 C CA . GLY A 1 100 ? 4.712 -0.817 -37.323 1.00 79.75 100 GLY A CA 1
ATOM 766 C C . GLY A 1 100 ? 4.403 -1.913 -36.301 1.00 79.75 100 GLY A C 1
ATOM 767 O O . GLY A 1 100 ? 4.130 -3.040 -36.705 1.00 79.75 100 GLY A O 1
ATOM 768 N N . ILE A 1 101 ? 4.382 -1.602 -35.000 1.00 77.88 101 ILE A N 1
ATOM 769 C CA . ILE A 1 101 ? 3.993 -2.559 -33.954 1.00 77.88 101 ILE A CA 1
ATOM 770 C C . ILE A 1 101 ? 2.732 -2.040 -33.245 1.00 77.88 101 ILE A C 1
ATOM 772 O O . ILE A 1 101 ? 2.750 -0.911 -32.752 1.00 77.88 101 ILE A O 1
ATOM 776 N N . PRO A 1 102 ? 1.634 -2.819 -33.158 1.00 78.44 102 PRO A N 1
ATOM 777 C CA . PRO A 1 102 ? 0.390 -2.407 -32.502 1.00 78.44 102 PRO A CA 1
ATOM 778 C C . PRO A 1 102 ? 0.502 -2.469 -30.965 1.00 78.44 102 PRO A C 1
ATOM 780 O O . PRO A 1 102 ? -0.292 -3.117 -30.286 1.00 78.44 102 PRO A O 1
ATOM 783 N N . LEU A 1 103 ? 1.513 -1.809 -30.400 1.00 74.38 103 LEU A N 1
ATOM 784 C CA . LEU A 1 103 ? 1.665 -1.609 -28.962 1.00 74.38 103 LEU A CA 1
ATOM 785 C C . LEU A 1 103 ? 0.992 -0.289 -28.583 1.00 74.38 103 LEU A C 1
ATOM 787 O O . LEU A 1 103 ? 1.562 0.789 -28.730 1.00 74.38 103 LEU A O 1
ATOM 791 N N . THR A 1 104 ? -0.235 -0.364 -28.079 1.00 70.50 104 THR A N 1
ATOM 792 C CA . THR A 1 104 ? -0.896 0.775 -27.433 1.00 70.50 104 THR A CA 1
ATOM 793 C C . THR A 1 104 ? -0.247 1.033 -26.072 1.00 70.50 104 THR A C 1
ATOM 795 O O . THR A 1 104 ? -0.546 0.338 -25.101 1.00 70.50 104 THR A O 1
ATOM 798 N N . GLY A 1 105 ? 0.660 2.010 -25.995 1.00 68.56 105 GLY A N 1
ATOM 799 C CA . GLY A 1 105 ? 1.278 2.443 -24.739 1.00 68.56 105 GLY A CA 1
ATOM 800 C C . GLY A 1 105 ? 2.538 3.293 -24.921 1.00 68.56 105 GLY A C 1
ATOM 801 O O . GLY A 1 105 ? 3.125 3.335 -25.998 1.00 68.56 105 GLY A O 1
ATOM 802 N N . CYS A 1 106 ? 2.953 3.965 -23.846 1.00 69.19 106 CYS A N 1
ATOM 803 C CA . CYS A 1 106 ? 4.216 4.700 -23.769 1.00 69.19 106 CYS A CA 1
ATOM 804 C C . CYS A 1 106 ? 5.247 3.885 -22.981 1.00 69.19 106 CYS A C 1
ATOM 806 O O . CYS A 1 106 ? 4.939 3.389 -21.893 1.00 69.19 106 CYS A O 1
ATOM 808 N N . PHE A 1 107 ? 6.473 3.781 -23.499 1.00 67.06 107 PHE A N 1
ATOM 809 C CA . PHE A 1 107 ? 7.597 3.211 -22.759 1.00 67.06 107 PHE A CA 1
ATOM 810 C C . PHE A 1 107 ? 8.210 4.294 -21.882 1.00 67.06 107 PHE A C 1
ATOM 812 O O . PHE A 1 107 ? 8.588 5.356 -22.376 1.00 67.06 107 PHE A O 1
ATOM 819 N N . ALA A 1 108 ? 8.298 4.026 -20.584 1.00 71.19 108 ALA A N 1
ATOM 820 C CA . ALA A 1 108 ? 8.946 4.924 -19.651 1.00 71.19 108 ALA A CA 1
ATOM 821 C C . ALA A 1 108 ? 9.773 4.113 -18.654 1.00 71.19 108 ALA A C 1
ATOM 823 O O . ALA A 1 108 ? 9.257 3.247 -17.943 1.00 71.19 108 ALA A O 1
ATOM 824 N N . THR A 1 109 ? 11.070 4.389 -18.624 1.00 73.00 109 THR A N 1
ATOM 825 C CA . THR A 1 109 ? 12.012 3.784 -17.685 1.00 73.00 109 THR A CA 1
ATOM 826 C C . THR A 1 109 ? 12.057 4.666 -16.446 1.00 73.00 109 THR A C 1
ATOM 828 O O . THR A 1 109 ? 12.520 5.806 -16.499 1.00 73.00 109 THR A O 1
ATOM 831 N N . ALA A 1 110 ? 11.525 4.169 -15.331 1.00 71.00 110 ALA A N 1
ATOM 832 C CA . ALA A 1 110 ? 11.587 4.889 -14.066 1.00 71.00 110 ALA A CA 1
ATOM 833 C C . ALA A 1 110 ? 12.963 4.667 -13.409 1.00 71.00 110 ALA A C 1
ATOM 835 O O . ALA A 1 110 ? 13.422 3.524 -13.349 1.00 71.00 110 ALA A O 1
ATOM 8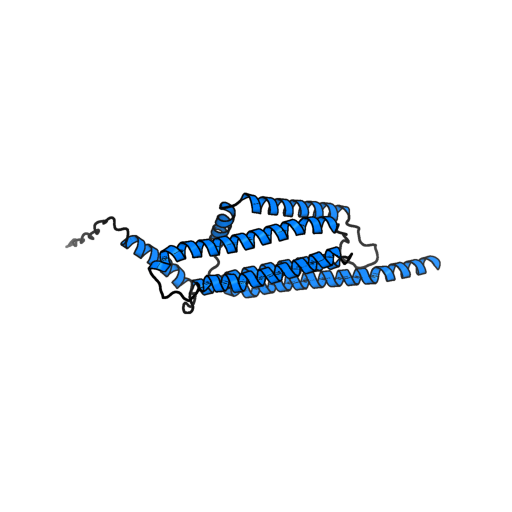36 N N . PRO A 1 111 ? 13.623 5.715 -12.887 1.00 79.62 111 PRO A N 1
ATOM 837 C CA . PRO A 1 111 ? 14.869 5.550 -12.144 1.00 79.62 111 PRO A CA 1
ATOM 838 C C . PRO A 1 111 ? 14.611 4.786 -10.838 1.00 79.62 111 PRO A C 1
ATOM 840 O O . PRO A 1 111 ? 13.927 5.272 -9.934 1.00 79.62 111 PRO A O 1
ATOM 843 N N . GLN A 1 112 ? 15.182 3.587 -10.725 1.00 77.88 112 GLN A N 1
ATOM 844 C CA . GLN A 1 112 ? 14.995 2.701 -9.569 1.00 77.88 112 GLN A CA 1
ATOM 845 C C . GLN A 1 112 ? 15.520 3.320 -8.264 1.00 77.88 112 GLN A C 1
ATOM 847 O O . GLN A 1 112 ? 14.893 3.178 -7.213 1.00 77.88 112 GLN A O 1
ATOM 852 N N . THR A 1 113 ? 16.614 4.083 -8.327 1.00 82.06 113 THR A N 1
ATOM 853 C CA . THR A 1 113 ? 17.236 4.734 -7.162 1.00 82.06 113 THR A CA 1
ATOM 854 C C . THR A 1 113 ? 16.287 5.693 -6.445 1.00 82.06 113 THR A C 1
ATOM 856 O O . THR A 1 113 ? 16.206 5.666 -5.219 1.00 82.06 113 THR A O 1
ATOM 859 N N . LEU A 1 114 ? 15.507 6.484 -7.192 1.00 80.06 114 LEU A N 1
ATOM 860 C CA . LEU A 1 114 ? 14.524 7.402 -6.606 1.00 80.06 114 LEU A CA 1
ATOM 861 C C . LEU A 1 114 ? 13.411 6.647 -5.879 1.00 80.06 114 LEU A C 1
ATOM 863 O O . LEU A 1 114 ? 12.970 7.071 -4.811 1.00 80.06 114 LEU A O 1
ATOM 867 N N . THR A 1 115 ? 12.978 5.510 -6.428 1.00 78.06 115 THR A N 1
ATOM 868 C CA . THR A 1 115 ? 11.950 4.691 -5.778 1.00 78.06 115 THR A CA 1
ATOM 869 C C . THR A 1 115 ? 12.469 4.064 -4.489 1.00 78.06 115 THR A C 1
ATOM 871 O O . THR A 1 115 ? 11.786 4.139 -3.473 1.00 78.06 115 THR A O 1
ATOM 874 N N . LEU A 1 116 ? 13.701 3.549 -4.475 1.00 81.25 116 LEU A N 1
ATOM 875 C CA . LEU A 1 116 ? 14.299 2.954 -3.279 1.00 81.25 116 LEU A CA 1
ATOM 876 C C . LEU A 1 116 ? 14.420 3.978 -2.138 1.00 81.25 116 LEU A C 1
ATOM 878 O O . LEU A 1 116 ? 14.023 3.699 -1.006 1.00 81.25 116 LEU A O 1
ATOM 882 N N . ILE A 1 117 ? 14.903 5.185 -2.457 1.00 83.50 117 ILE A N 1
ATOM 883 C CA . ILE A 1 117 ? 15.051 6.283 -1.490 1.00 83.50 117 ILE A CA 1
ATOM 884 C C . ILE A 1 117 ? 13.696 6.673 -0.889 1.00 83.50 117 ILE A C 1
ATOM 886 O O . ILE A 1 117 ? 13.628 6.981 0.295 1.00 83.50 117 ILE A O 1
ATOM 890 N N . ALA A 1 118 ? 12.612 6.622 -1.665 1.00 81.19 118 ALA A N 1
ATOM 891 C CA . ALA A 1 118 ? 11.276 6.959 -1.180 1.00 81.19 118 ALA A CA 1
ATOM 892 C C . ALA A 1 118 ? 10.636 5.861 -0.311 1.00 81.19 118 ALA A C 1
ATOM 894 O O . ALA A 1 118 ? 9.802 6.150 0.546 1.00 81.19 118 ALA A O 1
ATOM 895 N N . TRP A 1 119 ? 11.003 4.594 -0.515 1.00 83.12 119 TRP A N 1
ATOM 896 C CA . TRP A 1 119 ? 10.398 3.475 0.214 1.00 83.12 119 TRP A CA 1
ATOM 897 C C . TRP A 1 119 ? 10.941 3.334 1.635 1.00 83.12 119 TRP A C 1
ATOM 899 O O . TRP A 1 119 ? 10.187 2.963 2.535 1.00 83.12 119 TRP A O 1
ATOM 909 N N . ILE A 1 120 ? 12.218 3.657 1.860 1.00 84.56 120 ILE A N 1
ATOM 910 C CA . ILE A 1 120 ? 12.850 3.521 3.180 1.00 84.56 120 ILE A CA 1
ATOM 911 C C . ILE A 1 120 ? 12.153 4.401 4.239 1.00 84.56 120 ILE A C 1
ATOM 913 O O . ILE A 1 120 ? 11.719 3.844 5.252 1.00 84.56 120 ILE A O 1
ATOM 917 N N . PRO A 1 121 ? 11.956 5.723 4.030 1.00 81.75 121 PRO A N 1
ATOM 918 C CA . PRO A 1 121 ? 11.239 6.573 4.977 1.00 81.75 121 PRO A CA 1
ATOM 919 C C . PRO A 1 121 ? 9.805 6.110 5.211 1.00 81.75 121 PRO A C 1
ATOM 921 O O . PRO A 1 121 ? 9.360 6.119 6.350 1.00 81.75 121 PRO A O 1
ATOM 924 N N . ARG A 1 122 ? 9.118 5.630 4.166 1.00 82.69 122 ARG A N 1
ATOM 925 C CA . ARG A 1 122 ? 7.734 5.149 4.255 1.00 82.69 122 ARG A CA 1
ATOM 926 C C . ARG A 1 122 ? 7.596 3.898 5.125 1.00 82.69 122 ARG A C 1
ATOM 928 O O . ARG A 1 122 ? 6.645 3.765 5.893 1.00 82.69 122 ARG A O 1
ATOM 935 N N . ILE A 1 123 ? 8.523 2.948 4.997 1.00 85.00 123 ILE A N 1
ATOM 936 C CA . ILE A 1 123 ? 8.539 1.758 5.860 1.00 85.00 123 ILE A CA 1
ATOM 937 C C . ILE A 1 123 ? 8.851 2.186 7.288 1.00 85.00 123 ILE A C 1
ATOM 939 O O . ILE A 1 123 ? 8.165 1.770 8.219 1.00 85.00 123 ILE A O 1
ATOM 943 N N . LEU A 1 124 ? 9.858 3.045 7.457 1.00 87.44 124 LEU A N 1
ATOM 944 C CA . LEU A 1 124 ? 10.268 3.518 8.769 1.00 87.44 124 LEU A CA 1
ATOM 945 C C . LEU A 1 124 ? 9.127 4.264 9.474 1.00 87.44 124 LEU A C 1
ATOM 947 O O . LEU A 1 124 ? 8.787 3.905 10.600 1.00 87.44 124 LEU A O 1
ATOM 951 N N . SER A 1 125 ? 8.473 5.216 8.803 1.00 83.31 125 SER A N 1
ATOM 952 C CA . SER A 1 125 ? 7.333 5.970 9.337 1.00 83.31 125 SER A CA 1
ATOM 953 C C . SER A 1 125 ? 6.201 5.026 9.735 1.00 83.31 125 SER A C 1
ATOM 955 O O . SER A 1 125 ? 5.733 5.063 10.876 1.00 83.31 125 SER A O 1
ATOM 957 N N . SER A 1 126 ? 5.834 4.092 8.853 1.00 84.69 126 SER A N 1
ATOM 958 C CA . SER A 1 126 ? 4.803 3.094 9.135 1.00 84.69 126 SER A CA 1
ATOM 959 C C . SER A 1 126 ? 5.150 2.215 10.339 1.00 84.69 126 SER A C 1
ATOM 961 O O . SER A 1 126 ? 4.256 1.920 11.135 1.00 84.69 126 SER A O 1
ATOM 963 N N . THR A 1 127 ? 6.416 1.815 10.504 1.00 88.44 127 THR A N 1
ATOM 964 C CA . THR A 1 127 ? 6.839 1.009 11.657 1.00 88.44 127 THR A CA 1
ATOM 965 C C . THR A 1 127 ? 6.740 1.800 12.953 1.00 88.44 127 THR A C 1
ATOM 967 O O . THR A 1 127 ? 6.175 1.305 13.930 1.00 88.44 127 THR A O 1
ATOM 970 N N . VAL A 1 128 ? 7.206 3.050 12.953 1.00 87.31 128 VAL A N 1
ATOM 971 C CA . VAL A 1 128 ? 7.178 3.924 14.127 1.00 87.31 128 VAL A CA 1
ATOM 972 C C . VAL A 1 128 ? 5.737 4.180 14.552 1.00 87.31 128 VAL A C 1
ATOM 974 O O . VAL A 1 128 ? 5.411 3.985 15.723 1.00 87.31 128 VAL A O 1
ATOM 977 N N . PHE A 1 129 ? 4.847 4.516 13.613 1.00 81.88 129 PHE A N 1
ATOM 978 C CA . PHE A 1 129 ? 3.428 4.718 13.912 1.00 81.88 129 PHE A CA 1
ATOM 979 C C . PHE A 1 129 ? 2.751 3.457 14.442 1.00 81.88 129 PHE A C 1
ATOM 981 O O . PHE A 1 129 ? 1.969 3.533 15.394 1.00 81.88 129 PHE A O 1
ATOM 988 N N . PHE A 1 130 ? 3.063 2.290 13.878 1.00 86.56 130 PHE A N 1
ATOM 989 C CA . PHE A 1 130 ? 2.522 1.024 14.363 1.00 86.56 130 PHE A CA 1
ATOM 990 C C . PHE A 1 130 ? 2.960 0.739 15.807 1.00 86.56 130 PHE A C 1
ATOM 992 O O . PHE A 1 130 ? 2.119 0.482 16.674 1.00 86.56 130 PHE A O 1
ATOM 999 N N . PHE A 1 131 ? 4.257 0.861 16.103 1.00 87.62 131 PHE A N 1
ATOM 1000 C CA . PHE A 1 131 ? 4.781 0.648 17.453 1.00 87.62 131 PHE A CA 1
ATOM 1001 C C . PHE A 1 131 ? 4.286 1.696 18.449 1.00 87.62 131 PHE A C 1
ATOM 1003 O O . PHE A 1 131 ? 3.937 1.336 19.572 1.00 87.62 131 PHE A O 1
ATOM 1010 N N . MET A 1 132 ? 4.188 2.964 18.051 1.00 84.06 132 MET A N 1
ATOM 1011 C CA . MET A 1 132 ? 3.632 4.030 18.886 1.00 84.06 132 MET A CA 1
ATOM 1012 C C . MET A 1 132 ? 2.157 3.765 19.210 1.00 84.06 132 MET A C 1
ATOM 1014 O O . MET A 1 132 ? 1.749 3.895 20.365 1.00 84.06 132 MET A O 1
ATOM 1018 N N . THR A 1 133 ? 1.372 3.327 18.222 1.00 83.56 133 THR A N 1
ATOM 1019 C CA . THR A 1 133 ? -0.040 2.957 18.405 1.00 83.56 133 THR A CA 1
ATOM 1020 C C . THR A 1 133 ? -0.169 1.796 19.384 1.00 83.56 133 THR A C 1
ATOM 1022 O O . THR A 1 133 ? -0.937 1.882 20.345 1.00 83.56 133 THR A O 1
ATOM 1025 N N . LEU A 1 134 ? 0.635 0.742 19.207 1.00 84.56 134 LEU A N 1
ATOM 1026 C CA . LEU A 1 134 ? 0.684 -0.382 20.141 1.00 84.56 134 LEU A CA 1
ATOM 1027 C C . LEU A 1 134 ? 1.090 0.070 21.545 1.00 84.56 134 LEU A C 1
ATOM 1029 O O . LEU A 1 134 ? 0.422 -0.270 22.520 1.00 84.56 134 LEU A O 1
ATOM 1033 N N . TYR A 1 135 ? 2.148 0.867 21.664 1.00 87.50 135 TYR A N 1
ATOM 1034 C CA . TYR A 1 135 ? 2.649 1.351 22.945 1.00 87.50 135 TYR A CA 1
ATOM 1035 C C . TYR A 1 135 ? 1.611 2.206 23.681 1.00 87.50 135 TYR A C 1
ATOM 1037 O O . TYR A 1 135 ? 1.332 1.964 24.858 1.00 87.50 135 TYR A O 1
ATOM 1045 N N . LYS A 1 136 ? 0.980 3.169 22.999 1.00 84.12 136 LYS A N 1
ATOM 1046 C CA . LYS A 1 136 ? -0.063 4.035 23.575 1.00 84.12 136 LYS A CA 1
ATOM 1047 C C . LYS A 1 136 ? -1.295 3.225 23.983 1.00 84.12 136 LYS A C 1
ATOM 1049 O O . LYS A 1 136 ? -1.876 3.457 25.043 1.00 84.12 136 LYS A O 1
ATOM 1054 N N . MET A 1 137 ? -1.651 2.220 23.187 1.00 79.25 137 MET A N 1
ATOM 1055 C CA . MET A 1 137 ? -2.721 1.281 23.509 1.00 79.25 137 MET A CA 1
ATOM 1056 C C . MET A 1 137 ? -2.397 0.478 24.780 1.00 79.25 137 MET A C 1
ATOM 1058 O O . MET A 1 137 ? -3.210 0.433 25.705 1.00 79.25 137 MET A O 1
ATOM 1062 N N . PHE A 1 138 ? -1.195 -0.098 24.880 1.00 84.44 138 PHE A N 1
ATOM 1063 C CA . PHE A 1 138 ? -0.774 -0.870 26.053 1.00 84.44 138 PHE A CA 1
ATOM 1064 C C . PHE A 1 138 ? -0.622 -0.014 27.312 1.00 84.44 138 PHE A C 1
ATOM 1066 O O . PHE A 1 138 ? -1.038 -0.441 28.388 1.00 84.44 138 PHE A O 1
ATOM 1073 N N . THR A 1 139 ? -0.078 1.196 27.201 1.00 83.94 139 THR A N 1
ATOM 1074 C CA . THR A 1 139 ? 0.075 2.115 28.341 1.00 83.94 139 THR A CA 1
ATOM 1075 C C . THR A 1 139 ? -1.268 2.650 28.833 1.00 83.94 139 THR A C 1
ATOM 1077 O O . THR A 1 139 ? -1.502 2.667 30.043 1.00 83.94 139 THR A O 1
ATOM 1080 N N . SER A 1 140 ? -2.194 2.993 27.930 1.00 79.50 140 SER A N 1
ATOM 1081 C CA . SER A 1 140 ? -3.570 3.379 28.283 1.00 79.50 140 SER A CA 1
ATOM 1082 C C . SER A 1 140 ? -4.282 2.267 29.060 1.00 79.50 140 SER A C 1
ATOM 1084 O O . SER A 1 140 ? -4.919 2.516 30.090 1.00 79.50 140 SER A O 1
ATOM 1086 N N . LEU A 1 141 ? -4.095 1.013 28.640 1.00 75.88 141 LEU A N 1
ATOM 1087 C CA . LEU A 1 141 ? -4.612 -0.145 29.366 1.00 75.88 141 LEU A CA 1
ATOM 1088 C C . LEU A 1 141 ? -3.900 -0.354 30.695 1.00 75.88 141 LEU A C 1
ATOM 1090 O O . LEU A 1 141 ? -4.572 -0.629 31.679 1.00 75.88 141 LEU A O 1
ATOM 1094 N N . ALA A 1 142 ? -2.576 -0.218 30.754 1.00 81.62 142 ALA A N 1
ATOM 1095 C CA . ALA A 1 142 ? -1.812 -0.397 31.985 1.00 81.62 142 ALA A CA 1
ATOM 1096 C C . ALA A 1 142 ? -2.208 0.628 33.063 1.00 81.62 142 ALA A C 1
ATOM 1098 O O . ALA A 1 142 ? -2.413 0.249 34.220 1.00 81.62 142 ALA A O 1
ATOM 1099 N N . ASN A 1 143 ? -2.399 1.897 32.685 1.00 78.94 143 ASN A N 1
ATOM 1100 C CA . ASN A 1 143 ? -2.847 2.948 33.603 1.00 78.94 143 ASN A CA 1
ATOM 1101 C C . ASN A 1 143 ? -4.291 2.725 34.070 1.00 78.94 143 ASN A C 1
ATOM 1103 O O . ASN A 1 143 ? -4.548 2.766 35.275 1.00 78.94 143 ASN A O 1
ATOM 1107 N N . LYS A 1 144 ? -5.223 2.384 33.167 1.00 70.56 144 LYS A N 1
ATOM 1108 C CA . LYS A 1 144 ? -6.597 2.012 33.560 1.00 70.56 144 LYS A CA 1
ATOM 1109 C C . LYS A 1 144 ? -6.626 0.745 34.421 1.00 70.56 144 LYS A C 1
ATOM 1111 O O . LYS A 1 144 ? -7.402 0.658 35.369 1.00 70.56 144 LYS A O 1
ATOM 1116 N N . ARG A 1 145 ? -5.739 -0.216 34.146 1.00 63.91 145 ARG A N 1
ATOM 1117 C CA . ARG A 1 145 ? -5.601 -1.466 34.900 1.00 63.91 145 ARG A CA 1
ATOM 1118 C C . ARG A 1 145 ? -5.137 -1.220 36.329 1.00 63.91 145 ARG A C 1
ATOM 1120 O O . ARG A 1 145 ? -5.618 -1.931 37.194 1.00 63.91 145 ARG A O 1
ATOM 1127 N N . ARG A 1 146 ? -4.286 -0.226 36.623 1.00 65.50 146 ARG A N 1
ATOM 1128 C CA . ARG A 1 146 ? -3.927 0.115 38.021 1.00 65.50 146 ARG A CA 1
ATOM 1129 C C . ARG A 1 146 ? -5.125 0.605 38.834 1.00 65.50 146 ARG A C 1
ATOM 1131 O O . ARG A 1 146 ? -5.245 0.240 39.998 1.00 65.50 146 ARG A O 1
ATOM 1138 N N . VAL A 1 147 ? -6.019 1.377 38.218 1.00 62.31 147 VAL A N 1
ATOM 1139 C CA . VAL A 1 147 ? -7.237 1.879 38.876 1.00 62.31 147 VAL A CA 1
ATOM 1140 C C . VAL A 1 147 ? -8.288 0.764 39.006 1.00 62.31 147 VAL A C 1
ATOM 1142 O O . VAL A 1 147 ? -8.910 0.620 40.055 1.00 62.31 147 VAL A O 1
ATOM 1145 N N . ALA A 1 148 ? -8.420 -0.096 37.990 1.00 55.44 148 ALA A N 1
ATOM 1146 C CA . ALA A 1 148 ? -9.375 -1.210 37.971 1.00 55.44 148 ALA A CA 1
ATOM 1147 C C . ALA A 1 148 ? -8.914 -2.472 38.738 1.00 55.44 148 ALA A C 1
ATOM 1149 O O . ALA A 1 148 ? -9.753 -3.252 39.192 1.00 55.44 148 ALA A O 1
ATOM 1150 N N . LEU A 1 149 ? -7.603 -2.682 38.932 1.00 55.72 149 LEU A N 1
ATOM 1151 C CA . LEU A 1 149 ? -7.034 -3.818 39.683 1.00 55.72 149 LEU A CA 1
ATOM 1152 C C . LEU A 1 149 ? -7.480 -3.835 41.147 1.00 55.72 149 LEU A C 1
ATOM 1154 O O . LEU A 1 149 ? -7.505 -4.901 41.754 1.00 55.72 149 LEU A O 1
ATOM 1158 N N . LYS A 1 150 ? -7.873 -2.683 41.700 1.00 55.41 150 LYS A N 1
ATOM 1159 C CA . LYS A 1 150 ? -8.441 -2.601 43.050 1.00 55.41 150 LYS A CA 1
ATOM 1160 C C . LYS A 1 150 ? -9.882 -3.133 43.132 1.00 55.41 150 LYS A C 1
ATOM 1162 O O . LYS A 1 150 ? -10.356 -3.390 44.229 1.00 55.41 150 LYS A O 1
ATOM 1167 N N . SER A 1 151 ? -10.564 -3.311 41.996 1.00 50.91 151 SER A N 1
ATOM 1168 C CA . SER A 1 151 ? -11.991 -3.656 41.917 1.00 50.91 151 SER A CA 1
ATOM 1169 C C . SER A 1 151 ? -12.267 -5.050 41.322 1.00 50.91 151 SER A C 1
ATOM 1171 O O . SER A 1 151 ? -13.262 -5.674 41.676 1.00 50.91 151 SER A O 1
ATOM 1173 N N . ILE A 1 152 ? -11.409 -5.606 40.452 1.00 49.03 152 ILE A N 1
ATOM 1174 C CA . ILE A 1 152 ? -11.833 -6.740 39.607 1.00 49.03 152 ILE A CA 1
ATOM 1175 C C . ILE A 1 152 ? -10.796 -7.873 39.558 1.00 49.03 152 ILE A C 1
ATOM 1177 O O . ILE A 1 152 ? -9.936 -7.944 38.682 1.00 49.03 152 ILE A O 1
ATOM 1181 N N . ARG A 1 153 ? -10.992 -8.868 40.432 1.00 48.62 153 ARG A N 1
ATOM 1182 C CA . ARG A 1 153 ? -10.459 -10.246 40.331 1.00 48.62 153 ARG A CA 1
ATOM 1183 C C . ARG A 1 153 ? -11.113 -11.052 39.180 1.00 48.62 153 ARG A C 1
ATOM 1185 O O . ARG A 1 153 ? -10.952 -12.263 39.109 1.00 48.62 153 ARG A O 1
ATOM 1192 N N . LEU A 1 154 ? -11.857 -10.387 38.286 1.00 49.78 154 LEU A N 1
ATOM 1193 C CA . LEU A 1 154 ? -12.806 -10.976 37.328 1.00 49.78 154 LEU A CA 1
ATOM 1194 C C . LEU A 1 154 ? -12.583 -10.584 35.848 1.00 49.78 154 LEU A C 1
ATOM 1196 O O . LEU A 1 154 ? -13.475 -10.773 35.030 1.00 49.78 154 LEU A O 1
ATOM 1200 N N . SER A 1 155 ? -11.422 -10.041 35.466 1.00 46.41 155 SER A N 1
ATOM 1201 C CA . SER A 1 155 ? -11.144 -9.672 34.063 1.00 46.41 155 SER A CA 1
ATOM 1202 C C . SER A 1 155 ? -9.906 -10.385 33.518 1.00 46.41 155 SER A C 1
ATOM 1204 O O . SER A 1 155 ? -8.915 -9.790 33.102 1.00 46.41 155 SER A O 1
ATOM 1206 N N . THR A 1 156 ? -9.961 -11.715 33.535 1.00 52.22 156 THR A N 1
ATOM 1207 C CA . THR A 1 156 ? -9.044 -12.606 32.804 1.00 52.22 156 THR A CA 1
ATOM 1208 C C . THR A 1 156 ? -9.303 -12.613 31.295 1.00 52.22 156 THR A C 1
ATOM 1210 O O . THR A 1 156 ? -8.592 -13.279 30.547 1.00 52.22 156 THR A O 1
ATOM 1213 N N . LYS A 1 157 ? -10.289 -11.848 30.815 1.00 57.66 157 LYS A N 1
ATOM 1214 C CA . LYS A 1 157 ? -10.548 -11.652 29.393 1.00 57.66 157 LYS A CA 1
ATOM 1215 C C . LYS A 1 157 ? -10.084 -10.253 29.025 1.00 57.66 157 LYS A C 1
ATOM 1217 O O . LYS A 1 157 ? -10.723 -9.268 29.380 1.00 57.66 157 LYS A O 1
ATOM 1222 N N . PHE A 1 158 ? -8.953 -10.180 28.324 1.00 62.69 158 PHE A N 1
ATOM 1223 C CA . PHE A 1 158 ? -8.597 -9.004 27.535 1.00 62.69 158 PHE A CA 1
ATOM 1224 C C . PHE A 1 158 ? -9.851 -8.455 26.845 1.00 62.69 158 PHE A C 1
ATOM 1226 O O . PHE A 1 158 ? -10.671 -9.244 26.370 1.00 62.69 158 PHE A O 1
ATOM 1233 N N . SER A 1 159 ? -10.003 -7.124 26.804 1.00 70.06 159 SER A N 1
ATOM 1234 C CA . SER A 1 159 ? -11.094 -6.504 26.047 1.00 70.06 159 SER A CA 1
ATOM 1235 C C . SER A 1 159 ? -11.105 -7.138 24.651 1.00 70.06 159 SER A C 1
ATOM 1237 O O . SER A 1 159 ? -10.074 -7.079 23.975 1.00 70.06 159 SER A O 1
ATOM 1239 N N . PRO A 1 160 ? -12.197 -7.800 24.229 1.00 73.31 160 PRO A N 1
ATOM 1240 C CA . PRO A 1 160 ? -12.235 -8.571 22.984 1.00 73.31 160 PRO A CA 1
ATOM 1241 C C . PRO A 1 160 ? -11.862 -7.713 21.768 1.00 73.31 160 PRO A C 1
ATOM 1243 O O . PRO A 1 160 ? -11.301 -8.218 20.799 1.00 73.31 160 PRO A O 1
ATOM 1246 N N . LEU A 1 161 ? -12.082 -6.401 21.872 1.00 72.81 161 LEU A N 1
ATOM 1247 C CA . LEU A 1 161 ? -11.673 -5.389 20.906 1.00 72.81 161 LEU A CA 1
ATOM 1248 C C . LEU A 1 161 ? -10.144 -5.314 20.748 1.00 72.81 161 LEU A C 1
ATOM 1250 O O . LEU A 1 161 ? -9.644 -5.257 19.629 1.00 72.81 161 LEU A O 1
ATOM 1254 N N . LEU A 1 162 ? -9.390 -5.402 21.850 1.00 78.31 162 LEU A N 1
ATOM 1255 C CA . LEU A 1 162 ? -7.925 -5.426 21.832 1.00 78.31 162 LEU A CA 1
ATOM 1256 C C . LEU A 1 162 ? -7.384 -6.682 21.161 1.00 78.31 162 LEU A C 1
ATOM 1258 O O . LEU A 1 162 ? -6.450 -6.618 20.368 1.00 78.31 162 LEU A O 1
ATOM 1262 N N . THR A 1 163 ? -7.961 -7.833 21.505 1.00 81.19 163 THR A N 1
ATOM 1263 C CA . THR A 1 163 ? -7.555 -9.109 20.922 1.00 81.19 163 THR A CA 1
ATOM 1264 C C . THR A 1 163 ? -7.840 -9.117 19.427 1.00 81.19 163 THR A C 1
ATOM 1266 O O . THR A 1 163 ? -7.004 -9.598 18.673 1.00 81.19 163 THR A O 1
ATOM 1269 N N . CYS A 1 164 ? -8.957 -8.531 18.986 1.00 81.94 164 CYS A N 1
ATOM 1270 C CA . CYS A 1 164 ? -9.256 -8.378 17.564 1.00 81.94 164 CYS A CA 1
ATOM 1271 C C . CYS A 1 164 ? -8.273 -7.421 16.875 1.00 81.94 164 CYS A C 1
ATOM 1273 O O . CYS A 1 164 ? -7.696 -7.779 15.855 1.00 81.94 164 CYS A O 1
ATOM 1275 N N . PHE A 1 165 ? -8.011 -6.247 17.460 1.00 83.75 165 PHE A N 1
ATOM 1276 C CA . PHE A 1 165 ? -7.060 -5.277 16.909 1.00 83.75 165 PHE A CA 1
ATOM 1277 C C . PHE A 1 165 ? -5.642 -5.849 16.806 1.00 83.75 165 PHE A C 1
ATOM 1279 O O . PHE A 1 165 ? -5.003 -5.723 15.768 1.00 83.75 165 PHE A O 1
ATOM 1286 N N . TYR A 1 166 ? -5.153 -6.509 17.858 1.00 84.62 166 TYR A N 1
ATOM 1287 C CA . TYR A 1 166 ? -3.825 -7.115 17.854 1.00 84.62 166 TYR A CA 1
ATOM 1288 C C . TYR A 1 166 ? -3.759 -8.301 16.893 1.00 84.62 166 TYR A C 1
ATOM 1290 O O . TYR A 1 166 ? -2.855 -8.360 16.069 1.00 84.62 166 TYR A O 1
ATOM 1298 N N . ARG A 1 167 ? -4.722 -9.228 16.959 1.00 84.75 167 ARG A N 1
ATOM 1299 C CA . ARG A 1 167 ? -4.712 -10.418 16.104 1.00 84.75 167 ARG A CA 1
ATOM 1300 C C . ARG A 1 167 ? -4.835 -10.036 14.638 1.00 84.75 167 ARG A C 1
ATOM 1302 O O . ARG A 1 167 ? -4.058 -10.517 13.831 1.00 84.75 167 ARG A O 1
ATOM 1309 N N . ASP A 1 168 ? -5.777 -9.174 14.291 1.00 85.06 168 ASP A N 1
ATOM 1310 C CA . ASP A 1 168 ? -6.039 -8.879 12.890 1.00 85.06 168 ASP A CA 1
ATOM 1311 C C . ASP A 1 168 ? -5.086 -7.781 12.393 1.00 85.06 168 ASP A C 1
ATOM 1313 O O . ASP A 1 168 ? -4.402 -7.970 11.391 1.00 85.06 168 ASP A O 1
ATOM 1317 N N . GLY A 1 169 ? -4.933 -6.682 13.134 1.00 84.25 169 GLY A N 1
ATOM 1318 C CA . GLY A 1 169 ? -4.060 -5.567 12.759 1.00 84.25 169 GLY A CA 1
ATOM 1319 C C . GLY A 1 169 ? -2.574 -5.929 12.705 1.00 84.25 169 GLY A C 1
ATOM 1320 O O . GLY A 1 169 ? -1.905 -5.559 11.740 1.00 84.25 169 GLY A O 1
ATOM 1321 N N . ALA A 1 170 ? -2.047 -6.683 13.681 1.00 87.56 170 ALA A N 1
ATOM 1322 C CA . ALA A 1 170 ? -0.631 -7.062 13.663 1.00 87.56 170 ALA A CA 1
ATOM 1323 C C . ALA A 1 170 ? -0.324 -8.093 12.572 1.00 87.56 170 ALA A C 1
ATOM 1325 O O . ALA A 1 170 ? 0.698 -7.961 11.907 1.00 87.56 170 ALA A O 1
ATOM 1326 N N . ILE A 1 171 ? -1.213 -9.069 12.332 1.00 88.25 171 ILE A N 1
ATOM 1327 C CA . ILE A 1 171 ? -1.021 -10.047 11.250 1.00 88.25 171 ILE A CA 1
ATOM 1328 C C . ILE A 1 171 ? -0.988 -9.335 9.894 1.00 88.25 171 ILE A C 1
ATOM 1330 O O . ILE A 1 171 ? -0.057 -9.564 9.123 1.00 88.25 171 ILE A O 1
ATOM 1334 N N . TYR A 1 172 ? -1.944 -8.441 9.604 1.00 86.75 172 TYR A N 1
ATOM 1335 C CA . TYR A 1 172 ? -1.930 -7.703 8.334 1.00 86.75 172 TYR A CA 1
ATOM 1336 C C . TYR A 1 172 ? -0.710 -6.797 8.208 1.00 86.75 172 TYR A C 1
ATOM 1338 O O . TYR A 1 172 ? -0.102 -6.758 7.141 1.00 86.75 172 TYR A O 1
ATOM 1346 N N . TYR A 1 173 ? -0.320 -6.117 9.287 1.00 87.94 173 TYR A N 1
ATOM 1347 C CA . TYR A 1 173 ? 0.894 -5.312 9.298 1.00 87.94 173 TYR A CA 1
ATOM 1348 C C . TYR A 1 173 ? 2.128 -6.165 8.966 1.00 87.94 173 TYR A C 1
ATOM 1350 O O . TYR A 1 173 ? 2.854 -5.837 8.033 1.00 87.94 173 TYR A O 1
ATOM 1358 N N . THR A 1 174 ? 2.322 -7.309 9.631 1.00 87.88 174 THR A N 1
ATOM 1359 C CA . THR A 1 174 ? 3.443 -8.219 9.349 1.00 87.88 174 THR A CA 1
ATOM 1360 C C . THR A 1 174 ? 3.421 -8.733 7.911 1.00 87.88 174 THR A C 1
ATOM 1362 O O . THR A 1 174 ? 4.466 -8.747 7.262 1.00 87.88 174 THR A O 1
ATOM 1365 N N . VAL A 1 175 ? 2.252 -9.110 7.383 1.00 87.69 175 VAL A N 1
ATOM 1366 C CA . VAL A 1 175 ? 2.114 -9.557 5.988 1.00 87.69 175 VAL A CA 1
ATOM 1367 C C . VAL A 1 175 ? 2.503 -8.437 5.023 1.00 87.69 175 VAL A C 1
ATOM 1369 O O . VAL A 1 175 ? 3.352 -8.652 4.161 1.00 87.69 175 VAL A O 1
ATOM 1372 N N . ILE A 1 176 ? 1.964 -7.230 5.193 1.00 87.81 176 ILE A N 1
ATOM 1373 C CA . ILE A 1 176 ? 2.266 -6.090 4.318 1.00 87.81 176 ILE A CA 1
ATOM 1374 C C . ILE A 1 176 ? 3.749 -5.717 4.410 1.00 87.81 176 ILE A C 1
ATOM 1376 O O . ILE A 1 176 ? 4.405 -5.591 3.378 1.00 87.81 176 ILE A O 1
ATOM 1380 N N . THR A 1 177 ? 4.312 -5.610 5.616 1.00 88.50 177 THR A N 1
ATOM 1381 C CA . THR A 1 177 ? 5.743 -5.339 5.807 1.00 88.50 177 THR A CA 1
ATOM 1382 C C . THR A 1 177 ? 6.604 -6.425 5.165 1.00 88.50 177 THR A C 1
ATOM 1384 O O . THR A 1 177 ? 7.601 -6.097 4.530 1.00 88.50 177 THR A O 1
ATOM 1387 N N . SER A 1 178 ? 6.219 -7.702 5.259 1.00 89.56 178 SER A N 1
ATOM 1388 C CA . SER A 1 178 ? 6.957 -8.798 4.618 1.00 89.56 178 SER A CA 1
ATOM 1389 C C . SER A 1 178 ? 6.939 -8.695 3.091 1.00 89.56 178 SER A C 1
ATOM 1391 O O . SER A 1 178 ? 7.990 -8.825 2.466 1.00 89.56 178 SER A O 1
ATOM 1393 N N . ILE A 1 179 ? 5.787 -8.370 2.492 1.00 87.75 179 ILE A N 1
ATOM 1394 C CA . ILE A 1 179 ? 5.666 -8.154 1.045 1.00 87.75 179 ILE A CA 1
ATOM 1395 C C . ILE A 1 179 ? 6.540 -6.973 0.639 1.00 87.75 179 ILE A C 1
ATOM 1397 O O . ILE A 1 179 ? 7.310 -7.095 -0.307 1.00 87.75 179 ILE A O 1
ATOM 1401 N N . ILE A 1 180 ? 6.485 -5.859 1.374 1.00 87.50 180 ILE A N 1
ATOM 1402 C CA . ILE A 1 180 ? 7.322 -4.692 1.089 1.00 87.50 180 ILE A CA 1
ATOM 1403 C C . ILE A 1 180 ? 8.807 -5.051 1.190 1.00 87.50 180 ILE A C 1
ATOM 1405 O O . ILE A 1 180 ? 9.561 -4.695 0.294 1.00 87.50 180 ILE A O 1
ATOM 1409 N N . MET A 1 181 ? 9.230 -5.792 2.216 1.00 88.94 181 MET A N 1
ATOM 1410 C CA . MET A 1 181 ? 10.620 -6.241 2.354 1.00 88.94 181 MET A CA 1
ATOM 1411 C C . MET A 1 181 ? 11.055 -7.120 1.179 1.00 88.94 181 MET A C 1
ATOM 1413 O O . MET A 1 181 ? 12.118 -6.878 0.611 1.00 88.94 181 MET A O 1
ATOM 1417 N N . ILE A 1 182 ? 10.227 -8.084 0.760 1.00 88.81 182 ILE A N 1
ATOM 1418 C CA . ILE A 1 182 ? 10.488 -8.910 -0.430 1.00 88.81 182 ILE A CA 1
ATOM 1419 C C . ILE A 1 182 ? 10.608 -8.026 -1.673 1.00 88.81 182 ILE A C 1
ATOM 1421 O O . ILE A 1 182 ? 11.530 -8.205 -2.466 1.00 88.81 182 ILE A O 1
ATOM 1425 N N . CYS A 1 183 ? 9.724 -7.041 -1.830 1.00 85.25 183 CYS A N 1
ATOM 1426 C CA . CYS A 1 183 ? 9.758 -6.113 -2.956 1.00 85.25 183 CYS A CA 1
ATOM 1427 C C . CYS A 1 183 ? 11.033 -5.265 -2.940 1.00 85.25 183 CYS A C 1
ATOM 1429 O O . CYS A 1 183 ? 11.682 -5.149 -3.972 1.00 85.25 183 CYS A O 1
ATOM 1431 N N . THR A 1 184 ? 11.446 -4.747 -1.783 1.00 86.25 184 THR A N 1
ATOM 1432 C CA . THR A 1 184 ? 12.694 -3.989 -1.626 1.00 86.25 184 THR A CA 1
ATOM 1433 C C . THR A 1 184 ? 13.910 -4.847 -1.972 1.00 86.25 184 THR A C 1
ATOM 1435 O O . THR A 1 184 ? 14.773 -4.404 -2.723 1.00 86.25 184 THR A O 1
ATOM 1438 N N . VAL A 1 185 ? 13.968 -6.094 -1.495 1.00 88.94 185 VAL A N 1
ATOM 1439 C CA . VAL A 1 185 ? 15.047 -7.031 -1.854 1.00 88.94 185 VAL A CA 1
ATOM 1440 C C . VAL A 1 185 ? 15.036 -7.320 -3.355 1.00 88.94 185 VAL A C 1
ATOM 1442 O O . VAL A 1 185 ? 16.087 -7.311 -3.989 1.00 88.94 185 VAL A O 1
ATOM 1445 N N . THR A 1 186 ? 13.858 -7.517 -3.945 1.00 86.00 186 THR A N 1
ATOM 1446 C CA . THR A 1 186 ? 13.702 -7.754 -5.388 1.00 86.00 186 THR A CA 1
ATOM 1447 C C . THR A 1 186 ? 14.187 -6.549 -6.197 1.00 86.00 186 THR A C 1
ATOM 1449 O O . THR A 1 186 ? 14.907 -6.734 -7.166 1.00 86.00 186 THR A O 1
ATOM 1452 N N . VAL A 1 187 ? 13.874 -5.319 -5.774 1.00 83.94 187 VAL A N 1
ATOM 1453 C CA . VAL A 1 187 ? 14.350 -4.076 -6.413 1.00 83.94 187 VAL A CA 1
ATOM 1454 C C . VAL A 1 187 ? 15.872 -3.963 -6.375 1.00 83.94 187 VAL A C 1
ATOM 1456 O O . VAL A 1 187 ? 16.467 -3.473 -7.324 1.00 83.94 187 VAL A O 1
ATOM 1459 N N . VAL A 1 188 ? 16.498 -4.384 -5.273 1.00 86.50 188 VAL A N 1
ATOM 1460 C CA . VAL A 1 188 ? 17.956 -4.294 -5.095 1.00 86.50 188 VAL A CA 1
ATOM 1461 C C . VAL A 1 188 ? 18.694 -5.412 -5.836 1.00 86.50 188 VAL A C 1
ATOM 1463 O O . VAL A 1 188 ? 19.847 -5.233 -6.211 1.00 86.50 188 VAL A O 1
ATOM 1466 N N . THR A 1 189 ? 18.059 -6.571 -6.023 1.00 89.88 189 THR A N 1
ATOM 1467 C CA . THR A 1 189 ? 18.703 -7.762 -6.605 1.00 89.88 189 THR A CA 1
ATOM 1468 C C . THR A 1 189 ? 18.412 -7.956 -8.087 1.00 89.88 189 THR A C 1
ATOM 1470 O O . THR A 1 189 ? 19.235 -8.546 -8.783 1.00 89.88 189 THR A O 1
ATOM 1473 N N . LEU A 1 190 ? 17.256 -7.496 -8.571 1.00 86.19 190 LEU A N 1
ATOM 1474 C CA . LEU A 1 190 ? 16.813 -7.677 -9.948 1.00 86.19 190 LEU A CA 1
ATOM 1475 C C . LEU A 1 190 ? 16.670 -6.326 -10.646 1.00 86.19 190 LEU A C 1
ATOM 1477 O O . LEU A 1 190 ? 15.729 -5.567 -10.403 1.00 86.19 190 LEU A O 1
ATOM 1481 N N . ASP A 1 191 ? 17.556 -6.080 -11.603 1.00 79.62 191 ASP A N 1
ATOM 1482 C CA . ASP A 1 191 ? 17.401 -4.984 -12.547 1.00 79.62 191 ASP A CA 1
ATOM 1483 C C . ASP A 1 191 ? 16.276 -5.325 -13.535 1.00 79.62 191 ASP A C 1
ATOM 1485 O O . ASP A 1 191 ? 16.396 -6.227 -14.365 1.00 79.62 191 ASP A O 1
ATOM 1489 N N . GLY A 1 192 ? 15.136 -4.634 -13.443 1.00 74.69 192 GLY A N 1
ATOM 1490 C CA . GLY A 1 192 ? 14.059 -4.823 -14.411 1.00 74.69 192 GLY A CA 1
ATOM 1491 C C . GLY A 1 192 ? 12.712 -4.188 -14.054 1.00 74.69 192 GLY A C 1
ATOM 1492 O O . GLY A 1 192 ? 12.518 -3.654 -12.958 1.00 74.69 192 GLY A O 1
ATOM 1493 N N . PRO A 1 193 ? 11.736 -4.271 -14.978 1.00 71.62 193 PRO A N 1
ATOM 1494 C CA . PRO A 1 193 ? 10.395 -3.702 -14.816 1.00 71.62 193 PRO A CA 1
ATOM 1495 C C . PRO A 1 193 ? 9.512 -4.473 -13.821 1.00 71.62 193 PRO A C 1
ATOM 1497 O O . PRO A 1 193 ? 8.421 -4.008 -13.486 1.00 71.62 193 PRO A O 1
ATOM 1500 N N . LEU A 1 194 ? 9.975 -5.623 -13.312 1.00 70.44 194 LEU A N 1
ATOM 1501 C CA . LEU A 1 194 ? 9.251 -6.439 -12.329 1.00 70.44 194 LEU A CA 1
ATOM 1502 C C . LEU A 1 194 ? 8.907 -5.665 -11.048 1.00 70.44 194 LEU A C 1
ATOM 1504 O O . LEU A 1 194 ? 7.893 -5.946 -10.413 1.00 70.44 194 LEU A O 1
ATOM 1508 N N . VAL A 1 195 ? 9.690 -4.636 -10.717 1.00 71.19 195 VAL A N 1
ATOM 1509 C CA . VAL A 1 195 ? 9.445 -3.729 -9.587 1.00 71.19 195 VAL A CA 1
ATOM 1510 C C . VAL A 1 195 ? 8.045 -3.103 -9.629 1.00 71.19 195 VAL A C 1
ATOM 1512 O O . VAL A 1 195 ? 7.406 -2.937 -8.590 1.00 71.19 195 VAL A O 1
ATOM 1515 N N . LEU A 1 196 ? 7.516 -2.805 -10.821 1.00 74.81 196 LEU A N 1
ATOM 1516 C CA . LEU A 1 196 ? 6.195 -2.181 -10.964 1.00 74.81 196 LEU A CA 1
ATOM 1517 C C . LEU A 1 196 ? 5.024 -3.128 -10.674 1.00 74.81 196 LEU A C 1
ATOM 1519 O O . LEU A 1 196 ? 3.892 -2.659 -10.535 1.00 74.81 196 LEU A O 1
ATOM 1523 N N . VAL A 1 197 ? 5.268 -4.438 -10.581 1.00 80.25 197 VAL A N 1
ATOM 1524 C CA . VAL A 1 197 ? 4.230 -5.428 -10.264 1.00 80.25 197 VAL A CA 1
ATOM 1525 C C . VAL A 1 197 ? 3.837 -5.358 -8.790 1.00 80.25 197 VAL A C 1
ATOM 1527 O O . VAL A 1 197 ? 2.677 -5.568 -8.459 1.00 80.25 197 VAL A O 1
ATOM 1530 N N . ALA A 1 198 ? 4.765 -5.007 -7.901 1.00 81.12 198 ALA A N 1
ATOM 1531 C CA . ALA A 1 198 ? 4.537 -4.994 -6.459 1.00 81.12 198 ALA A CA 1
ATOM 1532 C C . ALA A 1 198 ? 3.519 -3.937 -6.001 1.00 81.12 198 ALA A C 1
ATOM 1534 O O . ALA A 1 198 ? 2.668 -4.197 -5.151 1.00 81.12 198 ALA A O 1
ATOM 1535 N N . THR A 1 199 ? 3.601 -2.730 -6.566 1.00 79.25 199 THR A N 1
ATOM 1536 C CA . THR A 1 199 ? 2.798 -1.570 -6.155 1.00 79.25 199 THR A CA 1
ATOM 1537 C C . THR A 1 199 ? 1.285 -1.823 -6.153 1.00 79.25 199 THR A C 1
ATOM 1539 O O . THR A 1 199 ? 0.648 -1.538 -5.137 1.00 79.25 199 THR A O 1
ATOM 1542 N N . PRO A 1 200 ? 0.670 -2.353 -7.228 1.00 81.00 200 PRO A N 1
ATOM 1543 C CA . PRO A 1 200 ? -0.771 -2.570 -7.238 1.00 81.00 200 PRO A CA 1
ATOM 1544 C C . PRO A 1 200 ? -1.226 -3.644 -6.231 1.00 81.00 200 PRO A C 1
ATOM 1546 O O . PRO A 1 200 ? -2.274 -3.475 -5.610 1.00 81.00 200 PRO A O 1
ATOM 1549 N N . PHE A 1 201 ? -0.425 -4.690 -5.988 1.00 81.31 201 PHE A N 1
ATOM 1550 C CA . PHE A 1 201 ? -0.725 -5.694 -4.956 1.00 81.31 201 PHE A CA 1
ATOM 1551 C C . PHE A 1 201 ? -0.635 -5.123 -3.546 1.00 81.31 201 PHE A C 1
ATOM 1553 O O . PHE A 1 201 ? -1.486 -5.423 -2.712 1.00 81.31 201 PHE A O 1
ATOM 1560 N N . LEU A 1 202 ? 0.360 -4.273 -3.285 1.00 83.38 202 LEU A N 1
ATOM 1561 C CA . LEU A 1 202 ? 0.469 -3.570 -2.010 1.00 83.38 202 LEU A CA 1
ATOM 1562 C C . LEU A 1 202 ? -0.762 -2.701 -1.760 1.00 83.38 202 LEU A C 1
ATOM 1564 O O . LEU A 1 202 ? -1.349 -2.785 -0.686 1.00 83.38 202 LEU A O 1
ATOM 1568 N N . ASN A 1 203 ? -1.199 -1.925 -2.754 1.00 82.75 203 ASN A N 1
ATOM 1569 C CA . ASN A 1 203 ? -2.393 -1.087 -2.628 1.00 82.75 203 ASN A CA 1
ATOM 1570 C C . ASN A 1 203 ? -3.657 -1.915 -2.348 1.00 82.75 203 ASN A C 1
ATOM 1572 O O . ASN A 1 203 ? -4.426 -1.566 -1.452 1.00 82.75 203 ASN A O 1
ATOM 1576 N N . ALA A 1 204 ? -3.846 -3.029 -3.061 1.00 83.94 204 ALA A N 1
ATOM 1577 C CA . ALA A 1 204 ? -4.960 -3.941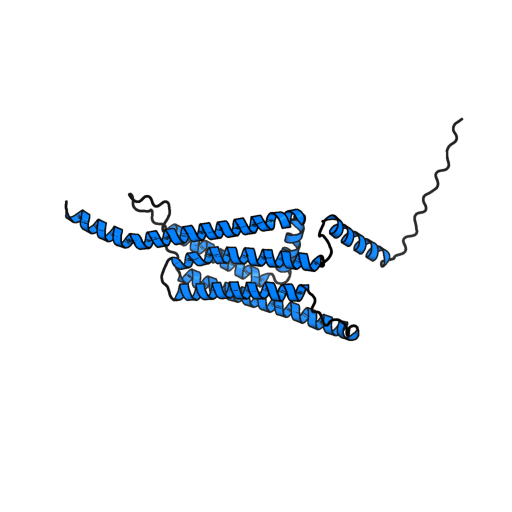 -2.806 1.00 83.94 204 ALA A CA 1
ATOM 1578 C C . ALA A 1 204 ? -4.888 -4.548 -1.390 1.00 83.94 204 ALA A C 1
ATOM 1580 O O . ALA A 1 204 ? -5.889 -4.577 -0.675 1.00 83.94 204 ALA A O 1
ATOM 1581 N N . GLY A 1 205 ? -3.697 -4.967 -0.950 1.00 84.88 205 GLY A N 1
ATOM 1582 C CA . GLY A 1 205 ? -3.472 -5.503 0.394 1.00 84.88 205 GLY A CA 1
ATOM 1583 C C . GLY A 1 205 ? -3.761 -4.489 1.502 1.00 84.88 205 GLY A C 1
ATOM 1584 O O . GLY A 1 205 ? -4.381 -4.842 2.505 1.00 84.88 205 GLY A O 1
ATOM 1585 N N . TYR A 1 206 ? -3.371 -3.225 1.305 1.00 84.44 206 TYR A N 1
ATOM 1586 C CA . TYR A 1 206 ? -3.694 -2.133 2.227 1.00 84.44 206 TYR A CA 1
ATOM 1587 C C . TYR A 1 206 ? -5.204 -1.913 2.342 1.00 84.44 206 TYR A C 1
ATOM 1589 O O . TYR A 1 206 ? -5.707 -1.830 3.462 1.00 84.44 206 TYR A O 1
ATOM 1597 N N . SER A 1 207 ? -5.921 -1.862 1.213 1.00 85.31 207 SER A N 1
ATOM 1598 C CA . SER A 1 207 ? -7.384 -1.713 1.202 1.00 85.31 207 SER A CA 1
ATOM 1599 C C . SER A 1 207 ? -8.054 -2.823 2.012 1.00 85.31 207 SER A C 1
ATOM 1601 O O . SER A 1 207 ? -8.753 -2.555 2.989 1.00 85.31 207 SER A O 1
ATOM 1603 N N . LEU A 1 208 ? -7.720 -4.076 1.695 1.00 85.12 208 LEU A N 1
ATOM 1604 C CA . LEU A 1 208 ? -8.316 -5.245 2.334 1.00 85.12 208 LEU A CA 1
ATOM 1605 C C . LEU A 1 208 ? -8.024 -5.297 3.841 1.00 85.12 208 LEU A C 1
ATOM 1607 O O . LEU A 1 208 ? -8.903 -5.631 4.641 1.00 85.12 208 LEU A O 1
ATOM 1611 N N . ALA A 1 209 ? -6.800 -4.951 4.251 1.00 86.44 209 ALA A N 1
ATOM 1612 C CA . ALA A 1 209 ? -6.420 -4.900 5.661 1.00 86.44 209 ALA A CA 1
ATOM 1613 C C . ALA A 1 209 ? -7.236 -3.854 6.438 1.00 86.44 209 ALA A C 1
ATOM 1615 O O . ALA A 1 209 ? -7.742 -4.151 7.524 1.00 86.44 209 ALA A O 1
ATOM 1616 N N . VAL A 1 210 ? -7.401 -2.652 5.874 1.00 83.19 210 VAL A N 1
ATOM 1617 C CA . VAL A 1 210 ? -8.171 -1.561 6.491 1.00 83.19 210 VAL A CA 1
ATOM 1618 C C . VAL A 1 210 ? -9.647 -1.936 6.602 1.00 83.19 210 VAL A C 1
ATOM 1620 O O . VAL A 1 210 ? -10.224 -1.828 7.687 1.00 83.19 210 VAL A O 1
ATOM 1623 N N . CYS A 1 211 ? -10.246 -2.445 5.526 1.00 84.62 211 CYS A N 1
ATOM 1624 C CA . CYS A 1 211 ? -11.652 -2.839 5.514 1.00 84.62 211 CYS A CA 1
ATOM 1625 C C . CYS A 1 211 ? -11.941 -3.943 6.542 1.00 84.62 211 CYS A C 1
ATOM 1627 O O . CYS A 1 211 ? -12.882 -3.836 7.336 1.00 84.62 211 CYS A O 1
ATOM 1629 N N . ARG A 1 212 ? -11.089 -4.975 6.617 1.00 84.88 212 ARG A N 1
ATOM 1630 C CA . ARG A 1 212 ? -11.243 -6.046 7.615 1.00 84.88 212 ARG A CA 1
ATOM 1631 C C . ARG A 1 212 ? -11.067 -5.556 9.046 1.00 84.88 212 ARG A C 1
ATOM 1633 O O . ARG A 1 212 ? -11.829 -5.979 9.917 1.00 84.88 212 ARG A O 1
ATOM 1640 N N . LEU A 1 213 ? -10.108 -4.664 9.292 1.00 83.94 213 LEU A N 1
ATOM 1641 C CA . LEU A 1 213 ? -9.917 -4.065 10.611 1.00 83.94 213 LEU A CA 1
ATOM 1642 C C . LEU A 1 213 ? -11.173 -3.296 11.049 1.00 83.94 213 LEU A C 1
ATOM 1644 O O . LEU A 1 213 ? -11.662 -3.507 12.159 1.00 83.94 213 LEU A O 1
ATOM 1648 N N . ILE A 1 214 ? -11.732 -2.461 10.168 1.00 82.38 214 ILE A N 1
ATOM 1649 C CA . ILE A 1 214 ? -12.935 -1.663 10.448 1.00 82.38 214 ILE A CA 1
ATOM 1650 C C . ILE A 1 214 ? -14.141 -2.563 10.735 1.00 82.38 214 ILE A C 1
ATOM 1652 O O . ILE A 1 214 ? -14.838 -2.354 11.732 1.00 82.38 214 ILE A O 1
ATOM 1656 N N . LEU A 1 215 ? -14.384 -3.582 9.905 1.00 82.19 215 LEU A N 1
ATOM 1657 C CA . LEU A 1 215 ? -15.501 -4.506 10.114 1.00 82.19 215 LEU A CA 1
ATOM 1658 C C . LEU A 1 215 ? -15.390 -5.265 11.436 1.00 82.19 215 LEU A C 1
ATOM 1660 O O . LEU A 1 215 ? -16.383 -5.415 12.151 1.00 82.19 215 LEU A O 1
ATOM 1664 N N . ASN A 1 216 ? -14.193 -5.748 11.767 1.00 83.38 216 ASN A N 1
ATOM 1665 C CA . ASN A 1 216 ? -13.977 -6.501 12.995 1.00 83.38 216 ASN A CA 1
ATOM 1666 C C . ASN A 1 216 ? -14.154 -5.611 14.226 1.00 83.38 216 ASN A C 1
ATOM 1668 O O . ASN A 1 216 ? -14.828 -6.019 15.173 1.00 83.38 216 ASN A O 1
ATOM 1672 N N . LEU A 1 217 ? -13.673 -4.365 14.175 1.00 79.38 217 LEU A N 1
ATOM 1673 C CA . LEU A 1 217 ? -13.930 -3.376 15.221 1.00 79.38 217 LEU A CA 1
ATOM 1674 C C . LEU A 1 217 ? -15.432 -3.120 15.395 1.00 79.38 217 LEU A C 1
ATOM 1676 O O . LEU A 1 217 ? -15.928 -3.209 16.519 1.00 79.38 217 LEU A O 1
ATOM 1680 N N . ARG A 1 218 ? -16.180 -2.905 14.304 1.00 80.44 218 ARG A N 1
ATOM 1681 C CA . ARG A 1 218 ? -17.641 -2.711 14.361 1.00 80.44 218 ARG A CA 1
ATOM 1682 C C . ARG A 1 218 ? -18.360 -3.914 14.968 1.00 80.44 218 ARG A C 1
ATOM 1684 O O . ARG A 1 218 ? -19.130 -3.741 15.910 1.00 80.44 218 ARG A O 1
ATOM 1691 N N . ARG A 1 219 ? -18.065 -5.133 14.504 1.00 80.38 219 ARG A N 1
ATOM 1692 C CA . ARG A 1 219 ? -18.650 -6.365 15.069 1.00 80.38 219 ARG A CA 1
ATOM 1693 C C . ARG A 1 219 ? -18.345 -6.519 16.557 1.00 80.38 219 ARG A C 1
ATOM 1695 O O . ARG A 1 219 ? -19.210 -6.949 17.311 1.00 80.38 219 ARG A O 1
ATOM 1702 N N . THR A 1 220 ? -17.137 -6.160 16.996 1.00 80.56 220 THR A N 1
ATOM 1703 C CA . THR A 1 220 ? -16.799 -6.215 18.426 1.00 80.56 220 THR A CA 1
ATOM 1704 C C . THR A 1 220 ? -17.498 -5.138 19.251 1.00 80.56 220 THR A C 1
ATOM 1706 O O . THR A 1 220 ? -17.869 -5.423 20.386 1.00 80.56 220 THR A O 1
ATOM 1709 N N . ALA A 1 221 ? -17.712 -3.941 18.696 1.00 77.75 221 ALA A N 1
ATOM 1710 C CA . ALA A 1 221 ? -18.395 -2.844 19.380 1.00 77.75 221 ALA A CA 1
ATOM 1711 C C . ALA A 1 221 ? -19.897 -3.113 19.573 1.00 77.75 221 ALA A C 1
ATOM 1713 O O . ALA A 1 221 ? -20.452 -2.753 20.605 1.00 77.75 221 ALA A O 1
ATOM 1714 N N . LEU A 1 222 ? -20.536 -3.783 18.611 1.00 73.50 222 LEU A N 1
ATOM 1715 C CA . LEU A 1 222 ? -21.966 -4.115 18.647 1.00 73.50 222 LEU A CA 1
ATOM 1716 C C . LEU A 1 222 ? -22.291 -5.320 19.552 1.00 73.50 222 LEU A C 1
ATOM 1718 O O . LEU A 1 222 ? -23.440 -5.530 19.924 1.00 73.50 222 LEU A O 1
ATOM 1722 N N . GLY A 1 223 ? -21.285 -6.101 19.956 1.00 74.19 223 GLY A N 1
ATOM 1723 C CA . GLY A 1 223 ? -21.490 -7.293 20.776 1.00 74.19 223 GLY A CA 1
ATOM 1724 C C . GLY A 1 223 ? -22.082 -8.471 19.991 1.00 74.19 223 GLY A C 1
ATOM 1725 O O . GLY A 1 223 ? -22.595 -8.346 18.886 1.00 74.19 223 GLY A O 1
ATOM 1726 N N . ARG A 1 224 ? -21.976 -9.678 20.560 1.00 62.22 224 ARG A N 1
ATOM 1727 C CA . ARG A 1 224 ? -22.226 -10.952 19.853 1.00 62.22 224 ARG A CA 1
ATOM 1728 C C . ARG A 1 224 ? -23.704 -11.226 19.519 1.00 62.22 224 ARG A C 1
ATOM 1730 O O . ARG A 1 224 ? -23.967 -12.158 18.768 1.00 62.22 224 ARG A O 1
ATOM 1737 N N . ASN A 1 225 ? -24.628 -10.434 20.072 1.00 60.44 225 ASN A N 1
ATOM 1738 C CA . ASN A 1 225 ? -26.073 -10.683 20.028 1.00 60.44 225 ASN A CA 1
ATOM 1739 C C . ASN A 1 225 ? -26.891 -9.539 19.407 1.00 60.44 225 ASN A C 1
ATOM 1741 O O . ASN A 1 225 ? -28.086 -9.725 19.198 1.00 60.44 225 ASN A O 1
ATOM 1745 N N . ALA A 1 226 ? -26.293 -8.380 19.116 1.00 57.34 226 ALA A N 1
ATOM 1746 C CA . ALA A 1 226 ? -27.016 -7.309 18.443 1.00 57.34 226 ALA A CA 1
ATOM 1747 C C . ALA A 1 226 ? -26.997 -7.586 16.937 1.00 57.34 226 ALA A C 1
ATOM 1749 O O . ALA A 1 226 ? -25.948 -7.502 16.288 1.00 57.34 226 ALA A O 1
ATOM 1750 N N . SER A 1 227 ? -28.154 -7.942 16.375 1.00 52.56 227 SER A N 1
ATOM 1751 C CA . SER A 1 227 ? -28.359 -7.807 14.936 1.00 52.56 227 SER A CA 1
ATOM 1752 C C . SER A 1 227 ? -28.285 -6.316 14.667 1.00 52.56 227 SER A C 1
ATOM 1754 O O . SER A 1 227 ? -29.185 -5.574 15.049 1.00 52.56 227 SER A O 1
ATOM 1756 N N . ALA A 1 228 ? -27.150 -5.879 14.135 1.00 51.38 228 ALA A N 1
ATOM 1757 C CA . ALA A 1 228 ? -26.771 -4.483 14.043 1.00 51.38 228 ALA A CA 1
ATOM 1758 C C . ALA A 1 228 ? -27.652 -3.738 13.041 1.00 51.38 228 ALA A C 1
ATOM 1760 O O . ALA A 1 228 ? -27.276 -3.459 11.906 1.00 51.38 228 ALA A O 1
ATOM 1761 N N . THR A 1 229 ? -28.860 -3.456 13.489 1.00 60.88 229 THR A N 1
ATOM 1762 C CA . THR A 1 229 ? -29.864 -2.700 12.776 1.00 60.88 229 THR A CA 1
ATOM 1763 C C . THR A 1 229 ? -29.715 -1.273 13.275 1.00 60.88 229 THR A C 1
ATOM 1765 O O . THR A 1 229 ? -29.681 -1.042 14.483 1.00 60.88 229 THR A O 1
ATOM 1768 N N . TRP A 1 230 ? -29.603 -0.307 12.363 1.00 60.44 230 TRP A N 1
ATOM 1769 C CA . TRP A 1 230 ? -29.356 1.106 12.691 1.00 60.44 230 TRP A CA 1
ATOM 1770 C C . TRP A 1 230 ? -30.255 1.675 13.789 1.00 60.44 230 TRP A C 1
ATOM 1772 O O . TRP A 1 230 ? -29.820 2.508 14.584 1.00 60.44 230 TRP A O 1
ATOM 1782 N N . ALA A 1 231 ? -31.494 1.189 13.847 1.00 60.28 231 ALA A N 1
ATOM 1783 C CA . ALA A 1 231 ? -32.466 1.555 14.863 1.00 60.28 231 ALA A CA 1
ATOM 1784 C C . ALA A 1 231 ? -31.929 1.367 16.296 1.00 60.28 231 ALA A C 1
ATOM 1786 O O . ALA A 1 231 ? -32.112 2.256 17.124 1.00 60.28 231 ALA A O 1
ATOM 1787 N N . GLU A 1 232 ? -31.202 0.278 16.573 1.00 60.84 232 GLU A N 1
ATOM 17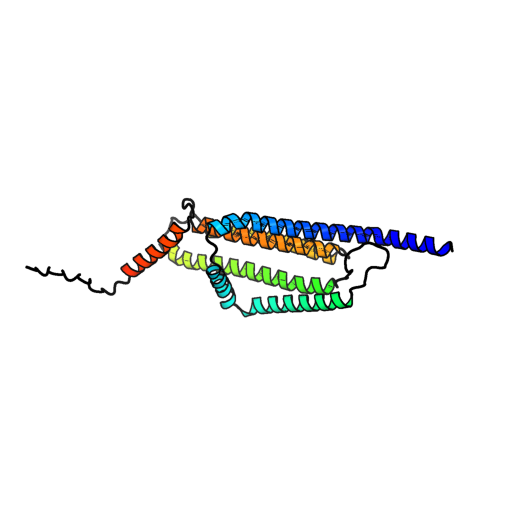88 C CA . GLU A 1 232 ? -30.685 -0.006 17.919 1.00 60.84 232 GLU A CA 1
ATOM 1789 C C . GLU A 1 232 ? -29.488 0.875 18.295 1.00 60.84 232 GLU A C 1
ATOM 1791 O O . GLU A 1 232 ? -29.313 1.245 19.457 1.00 60.84 232 GLU A O 1
ATOM 1796 N N . THR A 1 233 ? -28.652 1.254 17.322 1.00 57.16 233 THR A N 1
ATOM 1797 C CA . THR A 1 233 ? -27.469 2.087 17.599 1.00 57.16 233 THR A CA 1
ATOM 1798 C C . THR A 1 233 ? -27.864 3.532 17.904 1.00 57.16 233 THR A C 1
ATOM 1800 O O . THR A 1 233 ? -27.246 4.182 18.749 1.00 57.16 233 THR A O 1
ATOM 1803 N N . VAL A 1 234 ? -28.920 4.030 17.253 1.00 65.44 234 VAL A N 1
ATOM 1804 C CA . VAL A 1 234 ? -29.480 5.360 17.533 1.00 65.44 234 VAL A CA 1
ATOM 1805 C C . VAL A 1 234 ? -30.196 5.372 18.885 1.00 65.44 234 VAL A C 1
ATOM 1807 O O . VAL A 1 234 ? -30.020 6.323 19.648 1.00 65.44 234 VAL A O 1
ATOM 1810 N N . SER A 1 235 ? -30.929 4.309 19.236 1.00 63.19 235 SER A N 1
ATOM 1811 C CA . SER A 1 235 ? -31.627 4.244 20.525 1.00 63.19 235 SER A CA 1
ATOM 1812 C C . SER A 1 235 ? -30.678 4.149 21.720 1.00 63.19 235 SER A C 1
ATOM 1814 O O . SER A 1 235 ? -30.978 4.714 22.766 1.00 63.19 235 SER A O 1
ATOM 1816 N N . LEU A 1 236 ? -29.520 3.493 21.581 1.00 59.94 236 LEU A N 1
ATOM 1817 C CA . LEU A 1 236 ? -28.520 3.408 22.655 1.00 59.94 236 LEU A CA 1
ATOM 1818 C C . LEU A 1 236 ? -27.937 4.785 23.000 1.00 59.94 236 LEU A C 1
ATOM 1820 O O . LEU A 1 236 ? -27.819 5.129 24.171 1.00 59.94 236 LEU A O 1
ATOM 1824 N N . ARG A 1 237 ? -27.665 5.612 21.981 1.00 61.59 237 ARG A N 1
ATOM 1825 C CA . ARG A 1 237 ? -27.195 6.991 22.180 1.00 61.59 237 ARG A CA 1
ATOM 1826 C C . ARG A 1 237 ? -28.267 7.884 22.802 1.00 61.59 237 ARG A C 1
ATOM 1828 O O . ARG A 1 237 ? -27.945 8.723 23.636 1.00 61.59 237 ARG A O 1
ATOM 1835 N N . ALA A 1 238 ? -29.526 7.684 22.411 1.00 67.50 238 ALA A N 1
ATOM 1836 C CA . ALA A 1 238 ? -30.658 8.384 23.008 1.00 67.50 238 ALA A CA 1
ATOM 1837 C C . ALA A 1 238 ? -30.854 7.997 24.486 1.00 67.50 238 ALA A C 1
ATOM 1839 O O . ALA A 1 238 ? -31.151 8.863 25.302 1.00 67.50 238 ALA A O 1
ATOM 1840 N N . ASN A 1 239 ? -30.635 6.726 24.843 1.00 64.25 239 ASN A N 1
ATOM 1841 C CA . ASN A 1 239 ? -30.743 6.257 26.226 1.00 64.25 239 ASN A CA 1
ATOM 1842 C C . ASN A 1 239 ? -29.589 6.736 27.116 1.00 64.25 239 ASN A C 1
ATOM 1844 O O . ASN A 1 239 ? -29.845 7.123 28.251 1.00 64.25 239 ASN A O 1
ATOM 1848 N N . ASP A 1 240 ? -28.347 6.753 26.622 1.00 66.19 240 ASP A N 1
ATOM 1849 C CA . ASP A 1 240 ? -27.223 7.326 27.380 1.00 66.19 240 ASP A CA 1
ATOM 1850 C C . ASP A 1 240 ? -27.425 8.830 27.603 1.00 66.19 240 ASP A C 1
ATOM 1852 O O . ASP A 1 240 ? -27.269 9.305 28.722 1.00 66.19 240 ASP A O 1
ATOM 1856 N N . GLN A 1 241 ? -27.892 9.572 26.588 1.00 69.81 241 GLN A N 1
ATOM 1857 C CA . GLN A 1 241 ? -28.248 10.986 26.765 1.00 69.81 241 GLN A CA 1
ATOM 1858 C C . GLN A 1 241 ? -29.402 11.191 27.756 1.00 69.81 241 GLN A C 1
ATOM 1860 O O . GLN A 1 241 ? -29.385 12.160 28.513 1.00 69.81 241 GLN A O 1
ATOM 1865 N N . ALA A 1 242 ? -30.396 10.301 27.769 1.00 64.25 242 ALA A N 1
ATOM 1866 C CA . ALA A 1 242 ? -31.492 10.361 28.734 1.00 64.25 242 ALA A CA 1
ATOM 1867 C C . ALA A 1 242 ? -31.025 10.037 30.163 1.00 64.25 242 ALA A C 1
ATOM 1869 O O . ALA A 1 242 ? -31.475 10.679 31.110 1.00 64.25 242 ALA A O 1
ATOM 1870 N N . ASN A 1 243 ? -30.108 9.081 30.327 1.00 66.19 243 ASN A N 1
ATOM 1871 C CA . ASN A 1 243 ? -29.542 8.730 31.628 1.00 66.19 243 ASN A CA 1
ATOM 1872 C C . ASN A 1 243 ? -28.605 9.824 32.159 1.00 66.19 243 ASN A C 1
ATOM 1874 O O . ASN A 1 243 ? -28.721 10.185 33.328 1.00 66.19 243 ASN A O 1
ATOM 1878 N N . ASP A 1 244 ? -27.763 10.419 31.310 1.00 66.19 244 ASP A N 1
ATOM 1879 C CA . ASP A 1 244 ? -26.910 11.556 31.685 1.00 66.19 244 ASP A CA 1
ATOM 1880 C C . ASP A 1 244 ? -27.746 12.797 32.049 1.00 66.19 244 ASP A C 1
ATOM 1882 O O . ASP A 1 244 ? -27.407 13.536 32.974 1.00 66.19 244 ASP A O 1
ATOM 1886 N N . ALA A 1 245 ? -28.884 13.012 31.376 1.00 62.84 245 ALA A N 1
ATOM 1887 C CA . ALA A 1 245 ? -29.826 14.072 31.736 1.00 62.84 245 ALA A CA 1
ATOM 1888 C C . ALA A 1 245 ? -30.510 13.832 33.096 1.00 62.84 245 ALA A C 1
ATOM 1890 O O . ALA A 1 245 ? -30.903 14.791 33.757 1.00 62.84 245 ALA A O 1
ATOM 1891 N N . ASN A 1 246 ? -30.643 12.574 33.523 1.00 60.81 246 ASN A N 1
ATOM 1892 C CA . ASN A 1 246 ? -31.263 12.214 34.797 1.00 60.81 246 ASN A CA 1
ATOM 1893 C C . ASN A 1 246 ? -30.256 12.235 35.967 1.00 60.81 246 ASN A C 1
ATOM 1895 O O . ASN A 1 246 ? -30.639 12.534 37.095 1.00 60.81 246 ASN A O 1
ATOM 1899 N N . ASP A 1 247 ? -28.972 11.969 35.702 1.00 57.19 247 ASP A N 1
ATOM 1900 C CA . ASP A 1 247 ? -27.890 12.030 36.704 1.00 57.19 247 ASP A CA 1
ATOM 1901 C C . ASP A 1 247 ? -27.337 13.462 36.887 1.00 57.19 247 ASP A C 1
ATOM 1903 O O . ASP A 1 247 ? -26.773 13.814 37.922 1.00 57.19 247 ASP A O 1
ATOM 1907 N N . GLY A 1 248 ? -27.573 14.342 35.907 1.00 54.38 248 GLY A N 1
ATOM 1908 C CA . GLY A 1 248 ? -27.227 15.765 35.939 1.00 54.38 248 GLY A CA 1
ATOM 1909 C C . GLY A 1 248 ? -28.267 16.685 36.585 1.00 54.38 248 GLY A C 1
ATOM 1910 O O . GLY A 1 248 ? -28.274 17.874 36.268 1.00 54.38 248 GLY A O 1
ATOM 1911 N N . GLY A 1 249 ? -29.146 16.173 37.454 1.00 50.09 249 GLY A N 1
ATOM 1912 C CA . GLY A 1 249 ? -30.230 16.918 38.103 1.00 50.09 249 GLY A CA 1
ATOM 1913 C C . GLY A 1 249 ? -29.801 18.194 38.844 1.00 50.09 249 GLY A C 1
ATOM 1914 O O . GLY A 1 249 ? -29.747 18.232 40.071 1.00 50.09 249 GLY A O 1
ATOM 1915 N N . ILE A 1 250 ? -29.644 19.290 38.100 1.00 51.69 250 ILE A N 1
ATOM 1916 C CA . ILE A 1 250 ? -30.291 20.553 38.439 1.00 51.69 250 ILE A CA 1
ATOM 1917 C C . ILE A 1 250 ? -31.787 20.253 38.346 1.00 51.69 250 ILE A C 1
ATOM 1919 O O . ILE A 1 250 ? -32.303 19.983 37.263 1.00 51.69 250 ILE A O 1
ATOM 1923 N N . GLN A 1 251 ? -32.466 20.230 39.495 1.00 44.16 251 GLN A N 1
ATOM 1924 C CA . GLN A 1 251 ? -33.920 20.116 39.573 1.00 44.16 251 GLN A CA 1
ATOM 1925 C C . GLN A 1 251 ? -34.559 21.239 38.746 1.00 44.16 251 GLN A C 1
ATOM 1927 O O . GLN A 1 251 ? -34.663 22.373 39.206 1.00 44.16 251 GLN A O 1
ATOM 1932 N N . LEU A 1 252 ? -34.987 20.937 37.522 1.00 52.06 252 LEU A N 1
ATOM 1933 C CA . LEU A 1 252 ? -35.981 21.747 36.837 1.00 52.06 252 LEU A CA 1
ATOM 1934 C C . LEU A 1 252 ? -37.349 21.251 37.293 1.00 52.06 252 LEU A C 1
ATOM 1936 O O . LEU A 1 252 ? -37.754 20.119 37.034 1.00 52.06 252 LEU A O 1
ATOM 1940 N N . GLU A 1 253 ? -37.996 22.126 38.051 1.00 51.50 253 GLU A N 1
ATOM 1941 C CA . GLU A 1 253 ? -39.345 22.014 38.582 1.00 51.50 253 GLU A CA 1
ATOM 1942 C C . GLU A 1 253 ? -40.330 21.512 37.503 1.00 51.50 253 GLU A C 1
ATOM 1944 O O . GLU A 1 253 ? -40.314 22.006 36.371 1.00 51.50 253 GLU A O 1
ATOM 1949 N N . PRO A 1 254 ? -41.179 20.514 37.806 1.00 48.03 254 PRO A N 1
ATOM 1950 C CA . PRO A 1 254 ? -42.077 19.929 36.821 1.00 48.03 254 PRO A CA 1
ATOM 1951 C C . PRO A 1 254 ? -43.135 20.943 36.369 1.00 48.03 254 PRO A C 1
ATOM 1953 O O . PRO A 1 254 ? -43.971 21.390 37.152 1.00 48.03 254 PRO A O 1
ATOM 1956 N N . TYR A 1 255 ? -43.135 21.250 35.070 1.00 55.19 255 TYR A N 1
ATOM 1957 C CA . TYR A 1 255 ? -44.193 22.000 34.397 1.00 55.19 255 TYR A CA 1
ATOM 1958 C C . TYR A 1 255 ? -45.532 21.255 34.541 1.00 55.19 255 TYR A C 1
ATOM 1960 O O . TYR A 1 255 ? -45.778 20.237 33.893 1.00 55.19 255 TYR A O 1
ATOM 1968 N N . GLN A 1 256 ? -46.393 21.760 35.426 1.00 52.06 256 GLN A N 1
ATOM 1969 C CA . GLN A 1 256 ? -47.780 21.328 35.581 1.00 52.06 256 GLN A CA 1
ATOM 1970 C C . GLN A 1 256 ? -48.606 21.837 34.385 1.00 52.06 256 GLN A C 1
ATOM 1972 O O . GLN A 1 256 ? -48.735 23.052 34.219 1.00 52.06 256 GLN A O 1
ATOM 1977 N N . PRO A 1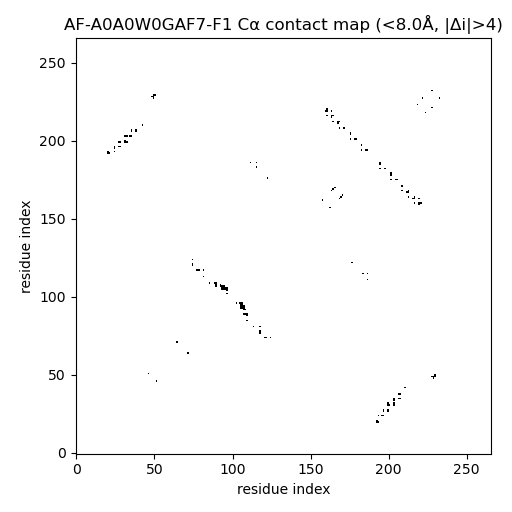 257 ? -49.206 20.957 33.563 1.00 49.31 257 PRO A N 1
ATOM 1978 C CA . PRO A 1 257 ? -50.093 21.392 32.495 1.00 49.31 257 PRO A CA 1
ATOM 1979 C C . PRO A 1 257 ? -51.368 21.989 33.100 1.00 49.31 257 PRO A C 1
ATOM 1981 O O . PRO A 1 257 ? -52.160 21.310 33.760 1.00 49.31 257 PRO A O 1
ATOM 1984 N N . THR A 1 258 ? -51.571 23.285 32.874 1.00 53.78 258 THR A N 1
ATOM 1985 C CA . THR A 1 258 ? -52.777 24.006 33.268 1.00 53.78 258 THR A CA 1
ATOM 1986 C C . THR A 1 258 ? -53.995 23.429 32.549 1.00 53.78 258 THR A C 1
ATOM 1988 O O . THR A 1 258 ? -54.169 23.507 31.335 1.00 53.78 258 THR A O 1
ATOM 1991 N N . ARG A 1 259 ? -54.857 22.826 33.364 1.00 48.56 259 ARG A N 1
ATOM 1992 C CA . ARG A 1 259 ? -56.173 22.275 33.048 1.00 48.56 259 ARG A CA 1
ATOM 1993 C C . ARG A 1 259 ? -57.063 23.358 32.416 1.00 48.56 259 ARG A C 1
ATOM 1995 O O . ARG A 1 259 ? -57.591 24.212 33.125 1.00 48.56 259 ARG A O 1
ATOM 2002 N N . PHE A 1 260 ? -57.248 23.315 31.096 1.00 50.09 260 PHE A N 1
ATOM 2003 C CA . PH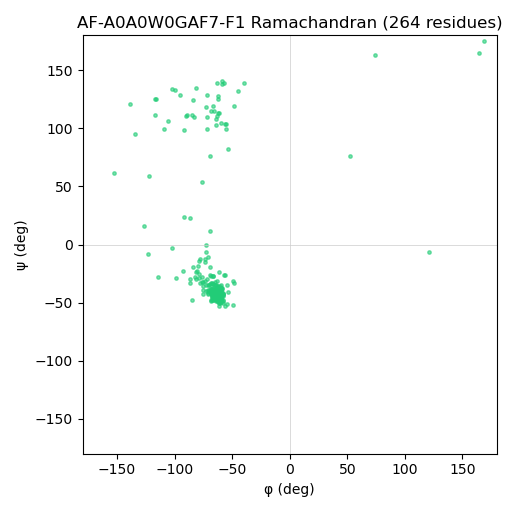E A 1 260 ? -58.228 24.146 30.391 1.00 50.09 260 PHE A CA 1
ATOM 2004 C C . PHE A 1 260 ? -59.645 23.773 30.859 1.00 50.09 260 PHE A C 1
ATOM 2006 O O . PHE A 1 260 ? -60.153 22.688 30.574 1.00 50.09 260 PHE A O 1
ATOM 2013 N N . ARG A 1 261 ? -60.269 24.668 31.633 1.00 53.78 261 ARG A N 1
ATOM 2014 C CA . ARG A 1 261 ? -61.692 24.611 31.990 1.00 53.78 261 ARG A CA 1
ATOM 2015 C C . ARG A 1 261 ? -62.515 24.964 30.754 1.00 53.78 261 ARG A C 1
ATOM 2017 O O . ARG A 1 261 ? -62.272 25.989 30.126 1.00 53.78 261 ARG A O 1
ATOM 2024 N N . GLY A 1 262 ? -63.478 24.102 30.441 1.00 52.06 262 GLY A N 1
ATOM 2025 C CA . GLY A 1 262 ? -64.402 24.264 29.328 1.00 52.06 262 GLY A CA 1
ATOM 2026 C C . GLY A 1 262 ? -65.193 25.568 29.395 1.00 52.06 262 GLY A C 1
ATOM 2027 O O . GLY A 1 262 ? -65.668 25.974 30.458 1.00 52.06 262 GLY A O 1
ATOM 2028 N N . LEU A 1 263 ? -65.341 26.192 28.230 1.00 57.19 263 LEU A N 1
ATOM 2029 C CA . LEU A 1 263 ? -66.293 27.263 27.995 1.00 57.19 263 LEU A CA 1
ATOM 2030 C C . LEU A 1 263 ? -67.606 26.616 27.535 1.00 57.19 263 LEU A C 1
ATOM 2032 O O . LEU A 1 263 ? -67.677 26.024 26.460 1.00 57.19 263 LEU A O 1
ATOM 2036 N N . HIS A 1 264 ? -68.621 26.697 28.391 1.00 51.97 264 HIS A N 1
ATOM 2037 C CA . HIS A 1 264 ? -70.017 26.457 28.041 1.00 51.97 264 HIS A CA 1
ATOM 2038 C C . HIS A 1 264 ? -70.450 27.501 27.002 1.00 51.97 264 HIS A C 1
ATOM 2040 O O . HIS A 1 264 ? -70.298 28.697 27.248 1.00 51.97 264 HIS A O 1
ATOM 2046 N N . VAL A 1 265 ? -71.021 27.060 25.882 1.00 59.97 265 VAL A N 1
ATOM 2047 C CA . VAL A 1 265 ? -71.797 27.914 24.974 1.00 59.97 265 VAL A CA 1
ATOM 2048 C C . VAL A 1 265 ? -73.229 27.386 24.988 1.00 59.97 265 VAL A C 1
ATOM 2050 O O . VAL A 1 265 ? -73.442 26.181 24.846 1.00 59.97 265 VAL A O 1
ATOM 2053 N N . MET A 1 266 ? -74.154 28.300 25.292 1.00 61.91 266 MET A N 1
ATOM 2054 C CA . MET A 1 266 ? -75.611 28.146 25.216 1.00 61.91 266 MET A CA 1
ATOM 2055 C C . MET A 1 266 ? -76.087 28.064 23.770 1.00 61.91 266 MET A C 1
ATOM 2057 O O . MET A 1 266 ? -75.456 28.727 22.916 1.00 61.91 266 MET A O 1
#

Nearest PDB structures (foldseek):
  4cgk-assembly1_A  TM=1.792E-01  e=7.098E+00  Streptococcus pneumoniae D39

pLDDT: mean 74.22, std 11.7, range [44.16, 89.88]

Secondary structure (DSSP, 8-state):
--HHHHHHHHHHHHHHHHHHHHHHHHHHHHHHHHHHHHHHHHHHHHHHHT---HHHHHHHHHHHHHHS-HHHHHHHHHHHHHHHHHHHHHHHH-BPPPTTS---S-B----HHHHHHHHHHHHHHHHHHHHHHHHHHHHHHHHHHHHHTTT-TT--S--HHHHHIIIIIIHHHHHHHHHHHHHHHHHHH--STTHHHHHHHHHHHHHHHHHHHHHHHHHHHH-TT----HHHHHHHHHHHHHHHHHHT------------------

Solvent-accessible surface area (backbone atoms only — not comparable to full-atom values): 15670 Å² total; per-residue (Å²): 131,73,72,69,56,60,59,52,52,56,52,51,63,66,44,49,65,56,53,53,52,51,52,50,44,51,52,49,46,51,52,25,50,50,51,38,52,48,52,52,54,69,43,44,64,54,42,58,60,62,60,79,53,71,68,61,55,52,54,56,53,50,54,61,48,70,74,61,48,68,64,61,49,52,54,49,49,50,52,50,51,52,52,52,53,50,50,56,50,40,67,74,54,50,47,81,67,66,92,91,58,98,65,92,64,75,52,59,83,75,66,63,67,63,54,55,64,56,47,53,59,53,52,50,52,53,51,51,54,51,52,50,52,50,49,53,52,53,49,55,47,52,57,52,41,63,68,43,60,81,75,51,100,77,65,92,62,70,60,66,56,56,56,47,48,50,57,53,50,48,51,45,48,52,53,51,53,49,52,50,51,54,47,52,52,44,53,76,73,44,93,62,76,68,60,68,48,50,56,44,50,50,53,34,50,52,51,54,45,52,54,51,48,52,53,51,50,51,53,53,73,56,42,99,79,52,80,79,45,66,70,59,63,55,48,52,55,52,48,53,53,51,48,52,59,63,75,60,63,71,84,73,77,82,84,75,82,78,78,82,76,82,81,87,79,133

Sequence (266 aa):
MSANNEDNTAVMQALAPVIEQFRLVNYMRIAAVALLAYDIWIMFDLEFSYGFSLSSYASSFLFVVSTDAEIPLVDLAAGLGVSIVITVHLQRTVSHAPIGIPLTGCFATAPQTLTLIAWIPRILSSTVFFFMTLYKMFTSLANKRRVALKSIRLSTKFSPLLTCFYRDGAIYYTVITSIIMICTVTVVTLDGPLVLVATPFLNAGYSLAVCRLILNLRRTALGRNASATWAETVSLRANDQANDANDGGIQLEPYQPTRFRGLHVM